Protein AF-0000000065939111 (afdb_homodimer)

Structure (mmCIF, N/CA/C/O backbone):
data_AF-0000000065939111-model_v1
#
loop_
_entity.id
_entity.type
_entity.pdbx_description
1 polymer 'Phosphoribosyl-AMP cyclohydrolase'
#
loop_
_atom_site.group_PDB
_atom_site.id
_atom_site.type_symbol
_atom_site.label_atom_id
_atom_site.label_alt_id
_atom_site.label_comp_id
_atom_site.label_asym_id
_atom_site.label_entity_id
_atom_site.label_seq_id
_atom_site.pdbx_PDB_ins_code
_atom_site.Cartn_x
_atom_site.Cartn_y
_atom_site.Cartn_z
_atom_site.occupancy
_atom_site.B_iso_or_equiv
_atom_site.auth_seq_id
_atom_site.auth_comp_id
_atom_site.auth_asym_id
_atom_site.auth_atom_id
_atom_site.pdbx_PDB_model_num
ATOM 1 N N . MET A 1 1 ? -22.922 -5.941 -7.078 1 59.62 1 MET A N 1
ATOM 2 C CA . MET A 1 1 ? -22.703 -5.895 -5.637 1 59.62 1 MET A CA 1
ATOM 3 C C . MET A 1 1 ? -22.531 -4.453 -5.156 1 59.62 1 MET A C 1
ATOM 5 O O . MET A 1 1 ? -21.859 -3.65 -5.805 1 59.62 1 MET A O 1
ATOM 9 N N . SER A 1 2 ? -23.375 -3.996 -4.133 1 82.69 2 SER A N 1
ATOM 10 C CA . SER A 1 2 ? -23.5 -2.615 -3.674 1 82.69 2 SER A CA 1
ATOM 11 C C . SER A 1 2 ? -22.141 -2.037 -3.297 1 82.69 2 SER A C 1
ATOM 13 O O . SER A 1 2 ? -21.828 -0.892 -3.635 1 82.69 2 SER A O 1
ATOM 15 N N . ALA A 1 3 ? -21.281 -2.936 -2.877 1 91 3 ALA A N 1
ATOM 16 C CA . ALA A 1 3 ? -20 -2.416 -2.406 1 91 3 ALA A CA 1
ATOM 17 C C . ALA A 1 3 ? -19.109 -2.025 -3.578 1 91 3 ALA A C 1
ATOM 19 O O . ALA A 1 3 ? -18.438 -0.992 -3.537 1 91 3 ALA A O 1
ATOM 20 N N . LEU A 1 4 ? -19.109 -2.783 -4.633 1 94.81 4 LEU A N 1
ATOM 21 C CA . LEU A 1 4 ? -18.266 -2.553 -5.805 1 94.81 4 LEU A CA 1
ATOM 22 C C . LEU A 1 4 ? -18.641 -1.236 -6.484 1 94.81 4 LEU A C 1
ATOM 24 O O . LEU A 1 4 ? -17.781 -0.576 -7.066 1 94.81 4 LEU A O 1
ATOM 28 N N . LYS A 1 5 ? -19.891 -0.857 -6.359 1 95.12 5 LYS A N 1
ATOM 29 C CA . LYS A 1 5 ? -20.375 0.362 -7.004 1 95.12 5 LYS A CA 1
ATOM 30 C C . LYS A 1 5 ? -19.766 1.603 -6.355 1 95.12 5 LYS A C 1
ATOM 32 O O . LYS A 1 5 ? -19.719 2.668 -6.973 1 95.12 5 LYS A O 1
ATOM 37 N N . GLN A 1 6 ? -19.312 1.485 -5.137 1 97.19 6 GLN A N 1
ATOM 38 C CA . GLN A 1 6 ? -18.781 2.623 -4.398 1 97.19 6 GLN A CA 1
ATOM 39 C C . GLN A 1 6 ? -17.297 2.809 -4.668 1 97.19 6 GLN A C 1
ATOM 41 O O . GLN A 1 6 ? -16.719 3.836 -4.312 1 97.19 6 GLN A O 1
ATOM 46 N N . ILE A 1 7 ? -16.688 1.802 -5.305 1 98.5 7 ILE A N 1
ATOM 47 C CA . ILE A 1 7 ? -15.258 1.828 -5.547 1 98.5 7 ILE A CA 1
ATOM 48 C C . ILE A 1 7 ? -14.953 2.693 -6.77 1 98.5 7 ILE A C 1
ATOM 50 O O . ILE A 1 7 ? -15.648 2.613 -7.781 1 98.5 7 ILE A O 1
ATOM 54 N N . LYS A 1 8 ? -13.977 3.543 -6.609 1 98.25 8 LYS A N 1
ATOM 55 C CA . LYS A 1 8 ? -13.578 4.438 -7.691 1 98.25 8 LYS A CA 1
ATOM 56 C C . LYS A 1 8 ? -12.359 3.891 -8.43 1 98.25 8 LYS A C 1
ATOM 58 O O . LYS A 1 8 ? -11.258 3.857 -7.879 1 98.25 8 LYS A O 1
ATOM 63 N N . PHE A 1 9 ? -12.539 3.479 -9.648 1 98.31 9 PHE A N 1
ATOM 64 C CA . PHE A 1 9 ? -11.461 3.072 -10.539 1 98.31 9 PHE A CA 1
ATOM 65 C C . PHE A 1 9 ? -10.914 4.27 -11.312 1 98.31 9 PHE A C 1
ATOM 67 O O . PHE A 1 9 ? -11.633 5.246 -11.539 1 98.31 9 PHE A O 1
ATOM 74 N N . ASP A 1 10 ? -9.641 4.176 -11.656 1 97 10 ASP A N 1
ATOM 75 C CA . ASP A 1 10 ? -9.07 5.305 -12.383 1 97 10 ASP A CA 1
ATOM 76 C C . ASP A 1 10 ? -9.492 5.281 -13.852 1 97 10 ASP A C 1
ATOM 78 O O . ASP A 1 10 ? -10.375 4.512 -14.234 1 97 10 ASP A O 1
ATOM 82 N N . GLU A 1 11 ? -8.922 6.227 -14.664 1 95.44 11 GLU A N 1
ATOM 83 C CA . GLU A 1 11 ? -9.336 6.418 -16.047 1 95.44 11 GLU A CA 1
ATOM 84 C C . GLU A 1 11 ? -9.062 5.172 -16.891 1 95.44 11 GLU A C 1
ATOM 86 O O . GLU A 1 11 ? -9.641 5 -17.953 1 95.44 11 GLU A O 1
ATOM 91 N N . LYS A 1 12 ? -8.172 4.27 -16.406 1 96.38 12 LYS A N 1
ATOM 92 C CA . LYS A 1 12 ? -7.848 3.033 -17.109 1 96.38 12 LYS A CA 1
ATOM 93 C C . LYS A 1 12 ? -8.656 1.86 -16.562 1 96.38 12 LYS A C 1
ATOM 95 O O . LYS A 1 12 ? -8.422 0.709 -16.938 1 96.38 12 LYS A O 1
ATOM 100 N N . GLY A 1 13 ? -9.531 2.18 -15.586 1 97.94 13 GLY A N 1
ATOM 101 C CA . GLY A 1 13 ? -10.344 1.133 -14.977 1 97.94 13 GLY A CA 1
ATOM 102 C C . GLY A 1 13 ? -9.594 0.325 -13.938 1 97.94 13 GLY A C 1
ATOM 103 O O . GLY A 1 13 ? -9.914 -0.839 -13.695 1 97.94 13 GLY A O 1
ATOM 104 N N . LEU A 1 14 ? -8.594 0.931 -13.352 1 98.62 14 LEU A N 1
ATOM 105 C CA . LEU A 1 14 ? -7.738 0.196 -12.43 1 98.62 14 LEU A CA 1
ATOM 106 C C . LEU A 1 14 ? -7.801 0.803 -11.031 1 98.62 14 LEU A C 1
ATOM 108 O O . LEU A 1 14 ? -8.195 1.96 -10.867 1 98.62 14 LEU A O 1
ATOM 112 N N . ILE A 1 15 ? -7.465 0.037 -10.062 1 98.75 15 ILE A N 1
ATOM 113 C CA . ILE A 1 15 ? -7.379 0.463 -8.672 1 98.75 15 ILE A CA 1
ATOM 114 C C . ILE A 1 15 ? -6.176 -0.203 -8 1 98.75 15 ILE A C 1
ATOM 116 O O . ILE A 1 15 ? -5.91 -1.386 -8.227 1 98.75 15 ILE A O 1
ATOM 120 N N . PRO A 1 16 ? -5.367 0.565 -7.242 1 98.88 16 PRO A N 1
ATOM 121 C CA . PRO A 1 16 ? -4.289 -0.063 -6.477 1 98.88 16 PRO A CA 1
ATOM 122 C C . PRO A 1 16 ? -4.801 -1.035 -5.418 1 98.88 16 PRO A C 1
ATOM 124 O O . PRO A 1 16 ? -5.84 -0.788 -4.797 1 98.88 16 PRO A O 1
ATOM 127 N N . ALA A 1 17 ? -4.086 -2.076 -5.246 1 98.94 17 ALA A N 1
ATOM 128 C CA . ALA A 1 17 ? -4.359 -3.051 -4.195 1 98.94 17 ALA A CA 1
ATOM 129 C C . ALA A 1 17 ? -3.092 -3.373 -3.406 1 98.94 17 ALA A C 1
ATOM 131 O O . ALA A 1 17 ? -2.053 -3.689 -3.99 1 98.94 17 ALA A O 1
ATOM 132 N N . ILE A 1 18 ? -3.188 -3.217 -2.15 1 98.94 18 ILE A N 1
ATOM 133 C CA . ILE A 1 18 ? -2.119 -3.559 -1.22 1 98.94 18 ILE A CA 1
ATOM 134 C C . ILE A 1 18 ? -2.436 -4.887 -0.533 1 98.94 18 ILE A C 1
ATOM 136 O O . ILE A 1 18 ? -3.529 -5.066 0.005 1 98.94 18 ILE A O 1
ATOM 140 N N . SER A 1 19 ? -1.545 -5.805 -0.573 1 98.81 19 SER A N 1
ATOM 141 C CA . SER A 1 19 ? -1.704 -7.055 0.16 1 98.81 19 SER A CA 1
ATOM 142 C C . SER A 1 19 ? -0.805 -7.094 1.391 1 98.81 19 SER A C 1
ATOM 144 O O . SER A 1 19 ? 0.41 -6.914 1.285 1 98.81 19 SER A O 1
ATOM 146 N N . GLN A 1 20 ? -1.363 -7.363 2.461 1 98.94 20 GLN A N 1
ATOM 147 C CA . GLN A 1 20 ? -0.682 -7.391 3.75 1 98.94 20 GLN A CA 1
ATOM 148 C C . GLN A 1 20 ? -0.956 -8.695 4.488 1 98.94 20 GLN A C 1
ATOM 150 O O . GLN A 1 20 ? -2.088 -9.188 4.496 1 98.94 20 GLN A O 1
ATOM 155 N N . ASP A 1 21 ? 0.078 -9.242 5.086 1 98.81 21 ASP A N 1
ATOM 156 C CA . ASP A 1 21 ? -0.109 -10.438 5.906 1 98.81 21 ASP A CA 1
ATOM 157 C C . ASP A 1 21 ? -1.038 -10.148 7.086 1 98.81 21 ASP A C 1
ATOM 159 O O . ASP A 1 21 ? -0.812 -9.211 7.848 1 98.81 21 ASP A O 1
ATOM 163 N N . PHE A 1 22 ? -2.02 -11.008 7.281 1 98.44 22 PHE A N 1
ATOM 164 C CA . PHE A 1 22 ? -3.07 -10.711 8.25 1 98.44 22 PHE A CA 1
ATOM 165 C C . PHE A 1 22 ? -2.574 -10.938 9.672 1 98.44 22 PHE A C 1
ATOM 167 O O . PHE A 1 22 ? -3.133 -10.383 10.625 1 98.44 22 PHE A O 1
ATOM 174 N N . LYS A 1 23 ? -1.544 -11.68 9.844 1 97.75 23 LYS A N 1
ATOM 175 C CA . LYS A 1 23 ? -1.046 -11.992 11.18 1 97.75 23 LYS A CA 1
ATOM 176 C C . LYS A 1 23 ? 0.101 -11.062 11.57 1 97.75 23 LYS A C 1
ATOM 178 O O . LYS A 1 23 ? 0.094 -10.477 12.656 1 97.75 23 LYS A O 1
ATOM 183 N N . THR A 1 24 ? 1.078 -10.875 10.664 1 97.56 24 THR A N 1
ATOM 184 C CA . THR A 1 24 ? 2.318 -10.195 11.023 1 97.56 24 THR A CA 1
ATOM 185 C C . THR A 1 24 ? 2.229 -8.703 10.727 1 97.56 24 THR A C 1
ATOM 187 O O . THR A 1 24 ? 3.004 -7.91 11.258 1 97.56 24 THR A O 1
ATOM 190 N N . GLY A 1 25 ? 1.354 -8.305 9.766 1 98.44 25 GLY A N 1
ATOM 191 C CA . GLY A 1 25 ? 1.254 -6.918 9.352 1 98.44 25 GLY A CA 1
ATOM 192 C C . GLY A 1 25 ? 2.264 -6.543 8.281 1 98.44 25 GLY A C 1
ATOM 193 O O . GLY A 1 25 ? 2.344 -5.383 7.875 1 98.44 25 GLY A O 1
ATOM 194 N N . GLU A 1 26 ? 3.049 -7.48 7.844 1 98.44 26 GLU A N 1
ATOM 195 C CA . GLU A 1 26 ? 4.008 -7.203 6.781 1 98.44 26 GLU A CA 1
ATOM 196 C C . GLU A 1 26 ? 3.303 -6.938 5.453 1 98.44 26 GLU A C 1
ATOM 198 O O . GLU A 1 26 ? 2.361 -7.645 5.094 1 98.44 26 GLU A O 1
ATOM 203 N N . ILE A 1 27 ? 3.67 -5.871 4.75 1 98.88 27 ILE A N 1
ATOM 204 C CA . ILE A 1 27 ? 3.172 -5.645 3.398 1 98.88 27 ILE A CA 1
ATOM 205 C C . ILE A 1 27 ? 3.881 -6.582 2.422 1 98.88 27 ILE A C 1
ATOM 207 O O . ILE A 1 27 ? 5.113 -6.582 2.336 1 98.88 27 ILE A O 1
ATOM 211 N N . LEU A 1 28 ? 3.109 -7.312 1.674 1 98.75 28 LEU A N 1
ATOM 212 C CA . LEU A 1 28 ? 3.693 -8.375 0.856 1 98.75 28 LEU A CA 1
ATOM 213 C C . LEU A 1 28 ? 3.789 -7.941 -0.603 1 98.75 28 LEU A C 1
ATOM 215 O O . LEU A 1 28 ? 4.809 -8.18 -1.259 1 98.75 28 LEU A O 1
ATOM 219 N N . MET A 1 29 ? 2.674 -7.324 -1.132 1 98.44 29 MET A N 1
ATOM 220 C CA . MET A 1 29 ? 2.609 -7.004 -2.555 1 98.44 29 MET A CA 1
ATOM 221 C C . MET A 1 29 ? 1.815 -5.723 -2.791 1 98.44 29 MET A C 1
ATOM 223 O O . MET A 1 29 ? 1.007 -5.324 -1.951 1 98.44 29 MET A O 1
ATOM 227 N N . PHE A 1 30 ? 2.152 -5.098 -3.789 1 98.88 30 PHE A N 1
ATOM 228 C CA . PHE A 1 30 ? 1.336 -4.074 -4.434 1 98.88 30 PHE A CA 1
ATOM 229 C C . PHE A 1 30 ? 1.025 -4.457 -5.875 1 98.88 30 PHE A C 1
ATOM 231 O O . PHE A 1 30 ? 1.922 -4.848 -6.625 1 98.88 30 PHE A O 1
ATOM 238 N N . ALA A 1 31 ? -0.184 -4.41 -6.23 1 98.62 31 ALA A N 1
ATOM 239 C CA . ALA A 1 31 ? -0.609 -4.738 -7.586 1 98.62 31 ALA A CA 1
ATOM 240 C C . ALA A 1 31 ? -1.856 -3.951 -7.977 1 98.62 31 ALA A C 1
ATOM 242 O O . ALA A 1 31 ? -2.264 -3.029 -7.266 1 98.62 31 ALA A O 1
ATOM 243 N N . TRP A 1 32 ? -2.328 -4.223 -9.148 1 98.69 32 TRP A N 1
ATOM 244 C CA . TRP A 1 32 ? -3.508 -3.537 -9.664 1 98.69 32 TRP A CA 1
ATOM 245 C C . TRP A 1 32 ? -4.688 -4.496 -9.789 1 98.69 32 TRP A C 1
ATOM 247 O O . TRP A 1 32 ? -4.5 -5.695 -10.008 1 98.69 32 TRP A O 1
ATOM 257 N N . MET A 1 33 ? -5.801 -3.934 -9.617 1 98.81 33 MET A N 1
ATOM 258 C CA . MET A 1 33 ? -7.043 -4.652 -9.891 1 98.81 33 MET A CA 1
ATOM 259 C C . MET A 1 33 ? -7.941 -3.844 -10.82 1 98.81 33 MET A C 1
ATOM 261 O O . MET A 1 33 ? -7.832 -2.619 -10.891 1 98.81 33 MET A O 1
ATOM 265 N N . ASN A 1 34 ? -8.758 -4.523 -11.586 1 98.5 34 ASN A N 1
ATOM 266 C CA . ASN A 1 34 ? -9.922 -3.918 -12.219 1 98.5 34 ASN A CA 1
ATOM 267 C C . ASN A 1 34 ? -11.227 -4.41 -11.594 1 98.5 34 ASN A C 1
ATOM 269 O O . ASN A 1 34 ? -11.203 -5.152 -10.609 1 98.5 34 ASN A O 1
ATOM 273 N N . GLN A 1 35 ? -12.289 -3.914 -12.148 1 98.12 35 GLN A N 1
ATOM 274 C CA . GLN A 1 35 ? -13.57 -4.258 -11.547 1 98.12 35 GL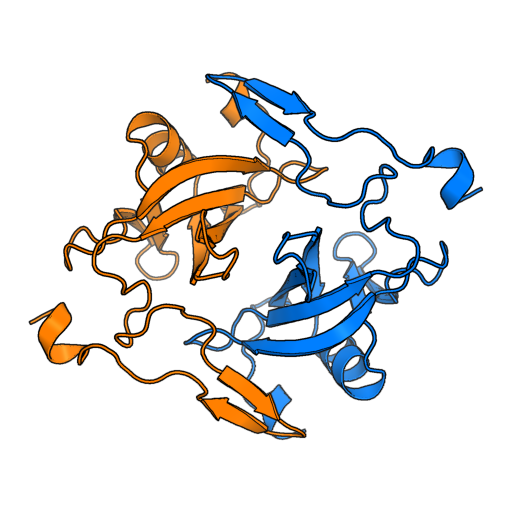N A CA 1
ATOM 275 C C . GLN A 1 35 ? -13.766 -5.773 -11.492 1 98.12 35 GLN A C 1
ATOM 277 O O . GLN A 1 35 ? -14.188 -6.312 -10.469 1 98.12 35 GLN A O 1
ATOM 282 N N . GLU A 1 36 ? -13.438 -6.434 -12.516 1 98.19 36 GLU A N 1
ATOM 283 C CA . GLU A 1 36 ? -13.625 -7.879 -12.594 1 98.19 36 GLU A CA 1
ATOM 284 C C . GLU A 1 36 ? -12.75 -8.609 -11.578 1 98.19 36 GLU A C 1
ATOM 286 O O . GLU A 1 36 ? -13.219 -9.508 -10.883 1 98.19 36 GLU A O 1
ATOM 291 N N . SER A 1 37 ? -11.453 -8.266 -11.539 1 98.75 37 SER A N 1
ATOM 292 C CA . SER A 1 37 ? -10.555 -8.953 -10.609 1 98.75 37 SER A CA 1
ATOM 293 C C . SER A 1 37 ? -10.961 -8.711 -9.164 1 98.75 37 SER A C 1
ATOM 295 O O . SER A 1 37 ? -10.844 -9.609 -8.32 1 98.75 37 SER A O 1
ATOM 297 N N . LEU A 1 38 ? -11.422 -7.52 -8.836 1 98.62 38 LEU A N 1
ATOM 298 C CA . LEU A 1 38 ? -11.906 -7.246 -7.484 1 98.62 38 LEU A CA 1
ATOM 299 C C . LEU A 1 38 ? -13.156 -8.062 -7.184 1 98.62 38 LEU A C 1
ATOM 301 O O . LEU A 1 38 ? -13.281 -8.648 -6.102 1 98.62 38 LEU A O 1
ATOM 305 N N . LYS A 1 39 ? -14.047 -8.086 -8.148 1 97.94 39 LYS A N 1
ATOM 306 C CA . LYS A 1 39 ? -15.25 -8.898 -8 1 97.94 39 LYS A CA 1
ATOM 307 C C . LYS A 1 39 ? -14.898 -10.359 -7.723 1 97.94 39 LYS A C 1
ATOM 309 O O . LYS A 1 39 ? -15.453 -10.977 -6.816 1 97.94 39 LYS A O 1
ATOM 314 N N . LEU A 1 40 ? -14.016 -10.891 -8.484 1 98.19 40 LEU A N 1
ATOM 315 C CA . LEU A 1 40 ? -13.586 -12.273 -8.32 1 98.19 40 LEU A CA 1
ATOM 316 C C . LEU A 1 40 ? -12.906 -12.484 -6.969 1 98.19 40 LEU A C 1
ATOM 318 O O . LEU A 1 40 ? -13.102 -13.523 -6.328 1 98.19 40 LEU A O 1
ATOM 322 N N . THR A 1 41 ? -12.047 -11.555 -6.543 1 98.56 41 THR A N 1
ATOM 323 C CA . THR A 1 41 ? -11.398 -11.625 -5.242 1 98.56 41 THR A CA 1
ATOM 324 C C . THR A 1 41 ? -12.43 -11.758 -4.125 1 98.56 41 THR A C 1
ATOM 326 O O . THR A 1 41 ? -12.281 -12.602 -3.236 1 98.56 41 THR A O 1
ATOM 329 N N . ILE A 1 42 ? -13.453 -10.914 -4.223 1 97.88 42 ILE A N 1
ATOM 330 C CA . ILE A 1 42 ? -14.5 -10.906 -3.203 1 97.88 42 ILE A CA 1
ATOM 331 C C . ILE A 1 42 ? -15.266 -12.227 -3.238 1 97.88 42 ILE A C 1
ATOM 333 O O . ILE A 1 42 ? -15.516 -12.828 -2.195 1 97.88 42 ILE A O 1
ATOM 337 N N . LYS A 1 43 ? -15.57 -12.688 -4.398 1 97.19 43 LYS A N 1
ATOM 338 C CA . LYS A 1 43 ? -16.391 -13.883 -4.57 1 97.19 43 LYS A CA 1
ATOM 339 C C . LYS A 1 43 ? -15.633 -15.141 -4.156 1 97.19 43 LYS A C 1
ATOM 341 O O . LYS A 1 43 ? -16.172 -16 -3.471 1 97.19 43 LYS A O 1
ATOM 346 N N . LYS A 1 44 ? -14.367 -15.242 -4.559 1 97.75 44 LYS A N 1
ATOM 347 C CA . LYS A 1 44 ? -13.609 -16.484 -4.395 1 97.75 44 LYS A CA 1
ATOM 348 C C . LYS A 1 44 ? -12.812 -16.469 -3.094 1 97.75 44 LYS A C 1
ATOM 350 O O . LYS A 1 44 ? -12.297 -17.5 -2.666 1 97.75 44 LYS A O 1
ATOM 355 N N . GLN A 1 45 ? -12.703 -15.297 -2.516 1 98.06 45 GLN A N 1
ATOM 356 C CA . GLN A 1 45 ? -11.914 -15.117 -1.299 1 98.06 45 GLN A CA 1
ATOM 357 C C . GLN A 1 45 ? -10.461 -15.523 -1.518 1 98.06 45 GLN A C 1
ATOM 359 O O . GLN A 1 45 ? -9.859 -16.172 -0.663 1 98.06 45 GLN A O 1
ATOM 364 N N . GLN A 1 46 ? -10.008 -15.219 -2.693 1 98.5 46 GLN A N 1
ATOM 365 C CA . GLN A 1 46 ? -8.633 -15.328 -3.154 1 98.5 46 GLN A CA 1
ATOM 366 C C . GLN A 1 46 ? -8.211 -14.094 -3.947 1 98.5 46 GLN A C 1
ATOM 368 O O . GLN A 1 46 ? -8.984 -13.57 -4.746 1 98.5 46 GLN A O 1
ATOM 373 N N . ALA A 1 47 ? -6.961 -13.766 -3.709 1 98.88 47 ALA A N 1
ATOM 374 C CA . ALA A 1 47 ? -6.531 -12.555 -4.395 1 98.88 47 ALA A CA 1
ATOM 375 C C . ALA A 1 47 ? -6.43 -12.773 -5.898 1 98.88 47 ALA A C 1
ATOM 377 O O . ALA A 1 47 ? -5.777 -13.719 -6.352 1 98.88 47 ALA A O 1
ATOM 378 N N . VAL A 1 48 ? -7.07 -11.984 -6.637 1 98.88 48 VAL A N 1
ATOM 379 C CA . VAL A 1 48 ? -7.035 -11.906 -8.094 1 98.88 48 VAL A CA 1
ATOM 380 C C . VAL A 1 48 ? -6.609 -10.508 -8.531 1 98.88 48 VAL A C 1
ATOM 382 O O . VAL A 1 48 ? -7.176 -9.516 -8.078 1 98.88 48 VAL A O 1
ATOM 385 N N . TYR A 1 49 ? -5.617 -10.422 -9.398 1 98.81 49 TYR A N 1
ATOM 386 C CA . TYR A 1 49 ? -5.078 -9.133 -9.797 1 98.81 49 TYR A CA 1
ATOM 387 C C . TYR A 1 49 ? -5.215 -8.93 -11.305 1 98.81 49 TYR A C 1
ATOM 389 O O . TYR A 1 49 ? -5.711 -9.812 -12.016 1 98.81 49 TYR A O 1
ATOM 397 N N . TYR A 1 50 ? -4.957 -7.715 -11.734 1 98.75 50 TYR A N 1
ATOM 398 C CA . TYR A 1 50 ? -4.891 -7.355 -13.148 1 98.75 50 TYR A CA 1
ATOM 399 C C . TYR A 1 50 ? -3.473 -6.953 -13.539 1 98.75 50 TYR A C 1
ATOM 401 O O . TYR A 1 50 ? -2.883 -6.059 -12.922 1 98.75 50 TYR A O 1
ATOM 409 N N . SER A 1 51 ? -2.941 -7.734 -14.43 1 97.06 51 SER A N 1
ATOM 410 C CA . SER A 1 51 ? -1.627 -7.391 -14.961 1 97.06 51 SER A CA 1
ATOM 411 C C . SER A 1 51 ? -1.734 -6.328 -16.047 1 97.06 51 SER A C 1
ATOM 413 O O . SER A 1 51 ? -2.314 -6.578 -17.109 1 97.06 51 SER A O 1
ATOM 415 N N . ARG A 1 52 ? -1.2 -5.27 -15.789 1 95.31 52 ARG A N 1
ATOM 416 C CA . ARG A 1 52 ? -1.245 -4.184 -16.766 1 95.31 52 ARG A CA 1
ATOM 417 C C . ARG A 1 52 ? -0.449 -4.543 -18.016 1 95.31 52 ARG A C 1
ATOM 419 O O . ARG A 1 52 ? -0.895 -4.289 -19.141 1 95.31 52 ARG A O 1
ATOM 426 N N . SER A 1 53 ? 0.767 -5.125 -17.844 1 92.94 53 SER A N 1
ATOM 427 C CA . SER A 1 53 ? 1.627 -5.484 -18.969 1 92.94 53 SER A CA 1
ATOM 428 C C . SER A 1 53 ? 1 -6.59 -19.812 1 92.94 53 SER A C 1
ATOM 430 O O . SER A 1 53 ? 1.041 -6.531 -21.047 1 92.94 53 SER A O 1
ATOM 432 N N . ARG A 1 54 ? 0.374 -7.555 -19.141 1 94.94 54 ARG A N 1
ATOM 433 C CA . ARG A 1 54 ? -0.214 -8.695 -19.844 1 94.94 54 ARG A CA 1
ATOM 434 C C . ARG A 1 54 ? -1.668 -8.414 -20.219 1 94.94 54 ARG A C 1
ATOM 436 O O . ARG A 1 54 ? -2.27 -9.156 -20.984 1 94.94 54 ARG A O 1
ATOM 443 N N . GLN A 1 55 ? -2.193 -7.367 -19.625 1 96.19 55 GLN A N 1
ATOM 444 C CA . GLN A 1 55 ? -3.566 -6.941 -19.875 1 96.19 55 GLN A CA 1
ATOM 445 C C . GLN A 1 55 ? -4.547 -8.086 -19.641 1 96.19 55 GLN A C 1
A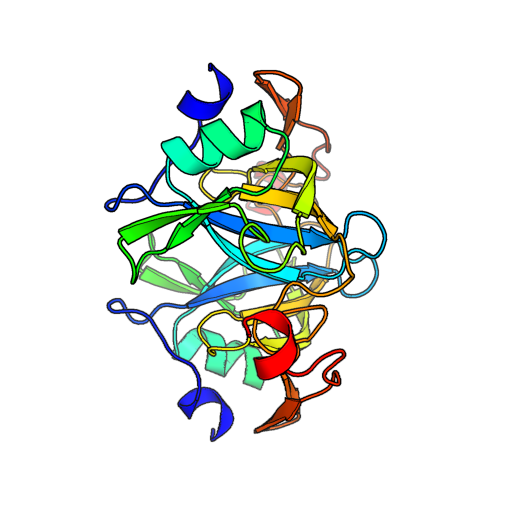TOM 447 O O . GLN A 1 55 ? -5.379 -8.391 -20.5 1 96.19 55 GLN A O 1
ATOM 452 N N . LYS A 1 56 ? -4.383 -8.711 -18.531 1 97.81 56 LYS A N 1
ATOM 453 C CA . LYS A 1 56 ? -5.289 -9.797 -18.172 1 97.81 56 LYS A CA 1
ATOM 454 C C . LYS A 1 56 ? -5.379 -9.961 -16.656 1 97.81 56 LYS A C 1
ATOM 456 O O . LYS A 1 56 ? -4.477 -9.531 -15.922 1 97.81 56 LYS A O 1
ATOM 461 N N . ILE A 1 57 ? -6.457 -10.617 -16.266 1 97.75 57 ILE A N 1
ATOM 462 C CA . ILE A 1 57 ? -6.656 -10.992 -14.859 1 97.75 57 ILE A CA 1
ATOM 463 C C . ILE A 1 57 ? -5.809 -12.219 -14.531 1 97.75 57 ILE A C 1
ATOM 465 O O . ILE A 1 57 ? -5.625 -13.102 -15.375 1 97.75 57 ILE A O 1
ATOM 469 N N . TRP A 1 58 ? -5.336 -12.281 -13.367 1 96.62 58 TRP A N 1
ATOM 470 C CA . TRP A 1 58 ? -4.586 -13.461 -12.938 1 96.62 58 TRP A CA 1
ATOM 471 C C . TRP A 1 58 ? -4.84 -13.766 -11.469 1 96.62 58 TRP A C 1
ATOM 473 O O . TRP A 1 58 ? -4.945 -12.844 -10.648 1 96.62 58 TRP A O 1
ATOM 483 N N . PHE A 1 59 ? -5.043 -15.016 -11.203 1 96.94 59 PHE A N 1
ATOM 484 C CA . PHE A 1 59 ? -5.156 -15.508 -9.828 1 96.94 59 PHE A CA 1
ATOM 485 C C . PHE A 1 59 ? -3.779 -15.641 -9.188 1 96.94 59 PHE A C 1
ATOM 487 O O . PHE A 1 59 ? -2.947 -16.422 -9.648 1 96.94 59 PHE A O 1
ATOM 494 N N . LYS A 1 60 ? -3.541 -14.852 -8.117 1 97.12 60 LYS A N 1
ATOM 495 C CA . LYS A 1 60 ? -2.244 -14.969 -7.457 1 97.12 60 LYS A CA 1
ATOM 496 C C . LYS A 1 60 ? -1.984 -16.406 -7 1 97.12 60 LYS A C 1
ATOM 498 O O . LYS A 1 60 ? -2.791 -16.984 -6.27 1 97.12 60 LYS A O 1
ATOM 503 N N . GLY A 1 61 ? -0.828 -16.922 -7.426 1 95.31 61 GLY A N 1
ATOM 504 C CA . GLY A 1 61 ? -0.423 -18.25 -7.016 1 95.31 61 GLY A CA 1
ATOM 505 C C . GLY A 1 61 ? -0.987 -19.344 -7.898 1 95.31 61 GLY A C 1
ATOM 506 O O . GLY A 1 61 ? -0.78 -20.531 -7.637 1 95.31 61 GLY A O 1
ATOM 507 N N . GLU A 1 62 ? -1.711 -19 -9 1 93 62 GLU A N 1
ATOM 508 C CA . GLU A 1 62 ? -2.316 -20.016 -9.859 1 93 62 GLU A CA 1
ATOM 509 C C . GLU A 1 62 ? -1.254 -20.922 -10.477 1 93 62 GLU A C 1
ATOM 511 O O . GLU A 1 62 ? -1.482 -22.125 -10.664 1 93 62 GLU A O 1
ATOM 516 N N . GLU A 1 63 ? -0.134 -20.375 -10.805 1 89.19 63 GLU A N 1
ATOM 517 C CA . GLU A 1 63 ? 0.95 -21.156 -11.406 1 89.19 63 GLU A CA 1
ATOM 518 C C . GLU A 1 63 ? 1.864 -21.75 -10.336 1 89.19 63 GLU A C 1
ATOM 520 O O . GLU A 1 63 ? 2.281 -22.891 -10.438 1 89.19 63 GLU A O 1
ATOM 525 N N . SER A 1 64 ? 2.123 -21.094 -9.312 1 91.19 64 SER A N 1
ATOM 526 C CA . SER A 1 64 ? 3.135 -21.453 -8.328 1 91.19 64 SER A CA 1
ATOM 527 C C . SER A 1 64 ? 2.52 -22.203 -7.152 1 91.19 64 SER A C 1
ATOM 529 O O . SER A 1 64 ? 3.234 -22.828 -6.367 1 91.19 64 SER A O 1
ATOM 531 N N . GLY A 1 65 ? 1.155 -22.094 -6.996 1 94.25 65 GLY A N 1
ATOM 532 C CA . GLY A 1 65 ? 0.514 -22.625 -5.809 1 94.25 65 GLY A CA 1
ATOM 533 C C . GLY A 1 65 ? 0.588 -21.703 -4.613 1 94.25 65 GLY A C 1
ATOM 534 O O . GLY A 1 65 ? 0.013 -21.984 -3.562 1 94.25 65 GLY A O 1
ATOM 535 N N . HIS A 1 66 ? 1.32 -20.594 -4.699 1 96.44 66 HIS A N 1
ATOM 536 C CA . HIS A 1 66 ? 1.445 -19.625 -3.615 1 96.44 66 HIS A CA 1
ATOM 537 C C . HIS A 1 66 ? 0.24 -18.688 -3.566 1 96.44 66 HIS A C 1
ATOM 539 O O . HIS A 1 66 ? 0.378 -17.484 -3.756 1 96.44 66 HIS A O 1
ATOM 545 N N . ILE A 1 67 ? -0.851 -19.203 -3.182 1 98 67 ILE A N 1
ATOM 546 C CA . ILE A 1 67 ? -2.148 -18.531 -3.207 1 98 67 ILE A CA 1
ATOM 547 C C . ILE A 1 67 ? -2.254 -17.562 -2.033 1 98 67 ILE A C 1
ATOM 549 O O . ILE A 1 67 ? -1.647 -17.781 -0.981 1 98 67 ILE A O 1
ATOM 553 N N . GLN A 1 68 ? -2.998 -16.5 -2.254 1 98.75 68 GLN A N 1
ATOM 554 C CA . GLN A 1 68 ? -3.33 -15.555 -1.189 1 98.75 68 GLN A CA 1
ATOM 555 C C . GLN A 1 68 ? -4.801 -15.656 -0.802 1 98.75 68 GLN A C 1
ATOM 557 O O . GLN A 1 68 ? -5.68 -15.227 -1.553 1 98.75 68 GLN A O 1
ATOM 562 N N . HIS A 1 69 ? -5.059 -16.172 0.352 1 98.81 69 HIS A N 1
ATOM 563 C CA . HIS A 1 69 ? -6.422 -16.266 0.858 1 98.81 69 HIS A CA 1
ATOM 564 C C . HIS A 1 69 ? -6.84 -14.984 1.568 1 98.81 69 HIS A C 1
ATOM 566 O O . HIS A 1 69 ? -6.105 -14.477 2.416 1 98.81 69 HIS A O 1
ATOM 572 N N . ILE A 1 70 ? -8.031 -14.578 1.273 1 98.81 70 ILE A N 1
ATOM 573 C CA . ILE A 1 70 ? -8.508 -13.32 1.842 1 98.81 70 ILE A CA 1
ATOM 574 C C . ILE A 1 70 ? -9.016 -13.562 3.264 1 98.81 70 ILE A C 1
ATOM 576 O O . ILE A 1 70 ? -9.734 -14.531 3.52 1 98.81 70 ILE A O 1
ATOM 580 N N . LYS A 1 71 ? -8.578 -12.695 4.133 1 98.81 71 LYS A N 1
ATOM 581 C CA . LYS A 1 71 ? -9.109 -12.688 5.492 1 98.81 71 LYS A CA 1
ATOM 582 C C . LYS A 1 71 ? -10 -11.469 5.73 1 98.81 71 LYS A C 1
ATOM 584 O O . LYS A 1 71 ? -11.047 -11.57 6.363 1 98.81 71 LYS A O 1
ATOM 589 N N . GLU A 1 72 ? -9.578 -10.32 5.223 1 98.81 72 GLU A N 1
ATOM 590 C CA . GLU A 1 72 ? -10.312 -9.062 5.316 1 98.81 72 GLU A CA 1
ATOM 591 C C . GLU A 1 72 ? -10.047 -8.18 4.102 1 98.81 72 GLU A C 1
ATOM 593 O O . GLU A 1 72 ? -8.984 -8.266 3.482 1 98.81 72 GLU A O 1
ATOM 598 N N . ILE A 1 73 ? -10.984 -7.344 3.75 1 98.81 73 ILE A N 1
ATOM 599 C CA . ILE A 1 73 ? -10.852 -6.371 2.67 1 98.81 73 ILE A CA 1
ATOM 600 C C . ILE A 1 73 ? -11.25 -4.984 3.174 1 98.81 73 ILE A C 1
ATOM 602 O O . ILE A 1 73 ? -12.273 -4.832 3.846 1 98.81 73 ILE A O 1
ATOM 606 N N . PHE A 1 74 ? -10.445 -3.971 2.885 1 98.88 74 PHE A N 1
ATOM 607 C CA . PHE A 1 74 ? -10.719 -2.582 3.234 1 98.88 74 PHE A CA 1
ATOM 608 C C . PHE A 1 74 ? -10.602 -1.683 2.01 1 98.88 74 PHE A C 1
ATOM 610 O O . PHE A 1 74 ? -9.961 -2.049 1.022 1 98.88 74 PHE A O 1
ATOM 617 N N . THR A 1 75 ? -11.219 -0.568 2.064 1 98.75 75 THR A N 1
ATOM 618 C CA . THR A 1 75 ? -10.945 0.537 1.151 1 98.75 75 THR A CA 1
ATOM 619 C C . THR A 1 75 ? -10.648 1.817 1.924 1 98.75 75 THR A C 1
ATOM 621 O O . THR A 1 75 ? -10.938 1.911 3.119 1 98.75 75 THR A O 1
ATOM 624 N N . ASP A 1 76 ? -10 2.748 1.265 1 98.56 76 ASP A N 1
ATOM 625 C CA . ASP A 1 76 ? -9.578 3.951 1.973 1 98.56 76 ASP A CA 1
ATOM 626 C C . ASP A 1 76 ? -10.672 5.008 1.976 1 98.56 76 ASP A C 1
ATOM 628 O O . ASP A 1 76 ? -11.805 4.738 1.565 1 98.56 76 ASP A O 1
ATOM 632 N N . CYS A 1 77 ? -10.406 6.164 2.527 1 97.88 77 CYS A N 1
ATOM 633 C CA . CYS A 1 77 ? -11.383 7.195 2.854 1 97.88 77 CYS A CA 1
ATOM 634 C C . CYS A 1 77 ? -12.078 7.711 1.595 1 97.88 77 CYS A C 1
ATOM 636 O O . CYS A 1 77 ? -13.203 8.195 1.655 1 97.88 77 CYS A O 1
ATOM 638 N N . ASP A 1 78 ? -11.461 7.625 0.437 1 96.94 78 ASP A N 1
ATOM 639 C CA . ASP A 1 78 ? -12.117 8.086 -0.781 1 96.94 78 ASP A CA 1
ATOM 640 C C . ASP A 1 78 ? -12.367 6.934 -1.747 1 96.94 78 ASP A C 1
ATOM 642 O O . ASP A 1 78 ? -12.664 7.152 -2.922 1 96.94 78 ASP A O 1
ATOM 646 N N . ASN A 1 79 ? -12.172 5.711 -1.414 1 98.25 79 ASN A N 1
ATOM 647 C CA . ASN A 1 79 ? -12.586 4.48 -2.074 1 98.25 79 ASN A CA 1
ATOM 648 C C . ASN A 1 79 ? -11.812 4.246 -3.369 1 98.25 79 ASN A C 1
ATOM 650 O O . ASN A 1 79 ? -12.367 3.738 -4.344 1 98.25 79 ASN A O 1
ATOM 654 N N . ASP A 1 80 ? -10.547 4.594 -3.395 1 98.62 80 ASP A N 1
ATOM 655 C CA . ASP A 1 80 ? -9.812 4.387 -4.637 1 98.62 80 ASP A CA 1
ATOM 656 C C . ASP A 1 80 ? -8.57 3.535 -4.402 1 98.62 80 ASP A C 1
ATOM 658 O O . ASP A 1 80 ? -7.672 3.486 -5.25 1 98.62 80 ASP A O 1
ATOM 662 N N . VAL A 1 81 ? -8.484 2.883 -3.262 1 98.88 81 VAL A N 1
ATOM 663 C CA . VAL A 1 81 ? -7.43 1.924 -2.945 1 98.88 81 VAL A CA 1
ATOM 664 C C . VAL A 1 81 ? -8.016 0.752 -2.16 1 98.88 81 VAL A C 1
ATOM 666 O O . VAL A 1 81 ? -8.859 0.945 -1.279 1 98.88 81 VAL A O 1
ATOM 669 N N . ILE A 1 82 ? -7.562 -0.438 -2.475 1 98.94 82 ILE A N 1
ATOM 670 C CA . ILE A 1 82 ? -8.008 -1.646 -1.787 1 98.94 82 ILE A CA 1
ATOM 671 C C . ILE A 1 82 ? -6.879 -2.186 -0.911 1 98.94 82 ILE A C 1
ATOM 673 O O . ILE A 1 82 ? -5.723 -2.221 -1.331 1 98.94 82 ILE A O 1
ATOM 677 N N . LEU A 1 83 ? -7.18 -2.488 0.276 1 98.94 83 LEU A N 1
ATOM 678 C CA . LEU A 1 83 ? -6.285 -3.217 1.172 1 98.94 83 LEU A CA 1
ATOM 679 C C . LEU A 1 83 ? -6.809 -4.625 1.429 1 98.94 83 LEU A C 1
ATOM 681 O O . LEU A 1 83 ? -7.941 -4.801 1.886 1 98.94 83 LEU A O 1
ATOM 685 N N . LEU A 1 84 ? -6.023 -5.59 1.075 1 98.94 84 LEU A N 1
ATOM 686 C CA . LEU A 1 84 ? -6.32 -6.996 1.323 1 98.94 84 LEU A CA 1
ATOM 687 C C . LEU A 1 84 ? -5.477 -7.535 2.477 1 98.94 84 LEU A C 1
ATOM 689 O O . LEU A 1 84 ? -4.25 -7.562 2.391 1 98.94 84 LEU A O 1
ATOM 693 N N . LYS A 1 85 ? -6.117 -7.875 3.568 1 98.94 85 LYS A N 1
ATOM 694 C CA . LYS A 1 85 ? -5.453 -8.734 4.547 1 98.94 85 LYS A CA 1
ATOM 695 C C . LYS A 1 85 ? -5.516 -10.195 4.125 1 98.94 85 LYS A C 1
ATOM 697 O O . LYS A 1 85 ? -6.602 -10.742 3.906 1 98.94 85 LYS A O 1
ATOM 702 N N . ILE A 1 86 ? -4.312 -10.812 4.062 1 98.88 86 ILE A N 1
ATOM 703 C CA . ILE A 1 86 ? -4.332 -12.125 3.422 1 98.88 86 ILE A CA 1
ATOM 704 C C . ILE A 1 86 ? -3.514 -13.117 4.246 1 98.88 86 ILE A C 1
ATOM 706 O O . ILE A 1 86 ? -2.695 -12.711 5.078 1 98.88 86 ILE A O 1
ATOM 710 N N . GLU A 1 87 ? -3.832 -14.383 4.062 1 98.75 87 GLU A N 1
ATOM 711 C CA . GLU A 1 87 ? -2.969 -15.508 4.406 1 98.75 87 GLU A CA 1
ATOM 712 C C . GLU A 1 87 ? -2.205 -16.016 3.186 1 98.75 87 GLU A C 1
ATOM 714 O O . GLU A 1 87 ? -2.807 -16.5 2.23 1 98.75 87 GLU A O 1
ATOM 719 N N . GLN A 1 88 ? -0.91 -15.844 3.236 1 98.56 88 GLN A N 1
ATOM 720 C CA . GLN A 1 88 ? -0.059 -16.297 2.141 1 98.56 88 GLN A CA 1
ATOM 721 C C . GLN A 1 88 ? 0.244 -17.797 2.262 1 98.56 88 GLN A C 1
ATOM 723 O O . GLN A 1 88 ? 0.927 -18.219 3.195 1 98.56 88 GLN A O 1
ATOM 728 N N . ILE A 1 89 ? -0.186 -18.531 1.298 1 97.69 89 ILE A N 1
ATOM 729 C CA . ILE A 1 89 ? 0.106 -19.953 1.278 1 97.69 89 ILE A CA 1
ATOM 730 C C . ILE A 1 89 ? 1.495 -20.188 0.688 1 97.69 89 ILE A C 1
ATOM 732 O O . ILE A 1 89 ? 1.862 -19.578 -0.315 1 97.69 89 ILE A O 1
ATOM 736 N N . GLY A 1 90 ? 2.217 -21.031 1.3 1 94.69 90 GLY A N 1
ATOM 737 C CA . GLY A 1 90 ? 3.533 -21.406 0.807 1 94.69 90 GLY A CA 1
ATOM 738 C C . GLY A 1 90 ? 4.617 -20.422 1.199 1 94.69 90 GLY A C 1
ATOM 739 O O . GLY A 1 90 ? 5.805 -20.672 0.993 1 94.69 90 GLY A O 1
ATOM 740 N N . GLY A 1 91 ? 4.277 -19.188 1.656 1 94.81 91 GLY A N 1
ATOM 741 C CA . GLY A 1 91 ? 5.223 -18.25 2.26 1 94.81 91 GLY A CA 1
ATOM 742 C C . GLY A 1 91 ? 5.934 -17.375 1.244 1 94.81 91 GLY A C 1
ATOM 743 O O . GLY A 1 91 ? 6.848 -16.641 1.594 1 94.81 91 GLY A O 1
ATOM 744 N N . ILE A 1 92 ? 5.641 -17.516 -0.019 1 97 92 ILE A N 1
ATOM 745 C CA . ILE A 1 92 ? 6.27 -16.75 -1.082 1 97 92 ILE A CA 1
ATOM 746 C C . ILE A 1 92 ? 5.211 -15.938 -1.83 1 97 92 ILE A C 1
ATOM 748 O O . ILE A 1 92 ? 4.238 -16.5 -2.34 1 97 92 ILE A O 1
ATOM 752 N N . SER A 1 93 ? 5.359 -14.641 -1.817 1 97.56 93 SER A N 1
ATOM 753 C CA . SER A 1 93 ? 4.461 -13.789 -2.588 1 97.56 93 SER A CA 1
ATOM 754 C C . SER A 1 93 ? 5.172 -13.188 -3.797 1 97.56 93 SER A C 1
ATOM 756 O O . SER A 1 93 ? 4.551 -12.953 -4.836 1 97.56 93 SER A O 1
ATOM 758 N N . CYS A 1 94 ? 6.426 -13.031 -3.688 1 97.69 94 CYS A N 1
ATOM 759 C CA . CYS A 1 94 ? 7.188 -12.352 -4.73 1 97.69 94 CYS A CA 1
ATOM 760 C C . CYS A 1 94 ? 7.738 -13.352 -5.738 1 97.69 94 CYS A C 1
ATOM 762 O O . CYS A 1 94 ? 8.227 -14.422 -5.359 1 97.69 94 CYS A O 1
ATOM 764 N N . HIS A 1 95 ? 7.793 -12.938 -6.922 1 94.81 95 HIS A N 1
ATOM 765 C CA . HIS A 1 95 ? 8.289 -13.797 -7.988 1 94.81 95 HIS A CA 1
ATOM 766 C C . HIS A 1 95 ? 9.781 -14.07 -7.824 1 94.81 95 HIS A C 1
ATOM 768 O O . HIS A 1 95 ? 10.312 -15 -8.438 1 94.81 95 HIS A O 1
ATOM 774 N N . THR A 1 96 ? 10.422 -13.281 -7.023 1 96.12 96 THR A N 1
ATOM 775 C CA . THR A 1 96 ? 11.859 -13.453 -6.816 1 96.12 96 THR A CA 1
ATOM 776 C C . THR A 1 96 ? 12.125 -14.562 -5.801 1 96.12 96 THR A C 1
ATOM 778 O O . THR A 1 96 ? 13.273 -14.797 -5.418 1 96.12 96 THR A O 1
ATOM 781 N N . GLY A 1 97 ? 11.07 -15.125 -5.301 1 96.75 97 GLY A N 1
ATOM 782 C CA . GLY A 1 97 ? 11.219 -16.219 -4.352 1 96.75 97 GLY A CA 1
ATOM 783 C C . GLY A 1 97 ? 11.273 -15.75 -2.91 1 96.75 97 GLY A C 1
ATOM 784 O O . GLY A 1 97 ? 11.781 -16.453 -2.041 1 96.75 97 GLY A O 1
ATOM 785 N N . ARG A 1 98 ? 10.844 -14.625 -2.648 1 97.5 98 ARG A N 1
ATOM 786 C CA . ARG A 1 98 ? 10.867 -14.031 -1.316 1 97.5 98 ARG A CA 1
ATOM 787 C C . ARG A 1 98 ? 9.461 -13.883 -0.755 1 97.5 98 ARG A C 1
ATOM 789 O O . ARG A 1 98 ? 8.477 -13.945 -1.5 1 97.5 98 ARG A O 1
ATOM 796 N N . ILE A 1 99 ? 9.383 -13.734 0.52 1 97 99 ILE A N 1
ATOM 797 C CA . ILE A 1 99 ? 8.094 -13.586 1.191 1 97 99 ILE A CA 1
ATOM 798 C C . ILE A 1 99 ? 7.406 -12.312 0.715 1 97 99 ILE A C 1
ATOM 800 O O . ILE A 1 99 ? 6.199 -12.305 0.458 1 97 99 ILE A O 1
ATOM 804 N N . SER A 1 100 ? 8.086 -11.234 0.557 1 98.56 100 SER A N 1
ATOM 805 C CA . SER A 1 100 ? 7.539 -9.922 0.241 1 98.56 100 SER A CA 1
ATOM 806 C C . SER A 1 100 ? 8.273 -9.289 -0.938 1 98.56 100 SER A C 1
ATOM 808 O O . SER A 1 100 ? 9.484 -9.469 -1.094 1 98.56 100 SER A O 1
ATOM 810 N N . CYS A 1 101 ? 7.539 -8.531 -1.739 1 98.62 101 CYS A N 1
ATOM 811 C CA . CYS A 1 101 ? 8.148 -7.754 -2.812 1 98.62 101 CYS A CA 1
ATOM 812 C C . CYS A 1 101 ? 8.992 -6.617 -2.248 1 98.62 101 CYS A C 1
ATOM 814 O O . CYS A 1 101 ? 9.805 -6.023 -2.965 1 98.62 101 CYS A O 1
ATOM 816 N N . PHE A 1 102 ? 8.797 -6.246 -1.022 1 98.75 102 PHE A N 1
ATOM 817 C CA . PHE A 1 102 ? 9.461 -5.105 -0.408 1 98.75 102 PHE A CA 1
ATOM 818 C C . PHE A 1 102 ? 10.695 -5.551 0.365 1 98.75 102 PHE A C 1
ATOM 820 O O . PHE A 1 102 ? 10.805 -5.305 1.568 1 98.75 102 PHE A O 1
ATOM 827 N N . PHE A 1 103 ? 11.641 -6.07 -0.398 1 98.56 103 PHE A N 1
ATOM 828 C CA . PHE A 1 103 ? 12.82 -6.648 0.225 1 98.56 103 PHE A CA 1
ATOM 829 C C . PHE A 1 103 ? 14.016 -5.707 0.089 1 98.56 103 PHE A C 1
ATOM 831 O O . PHE A 1 103 ? 15.117 -6.023 0.545 1 98.56 103 PHE A O 1
ATOM 838 N N . GLN A 1 104 ? 13.812 -4.52 -0.566 1 98.31 104 GLN A N 1
ATOM 839 C CA . GLN A 1 104 ? 14.859 -3.518 -0.72 1 98.31 104 GLN A CA 1
ATOM 840 C C . GLN A 1 104 ? 14.648 -2.35 0.237 1 98.31 104 GLN A C 1
ATOM 842 O O . GLN A 1 104 ? 13.672 -1.609 0.117 1 98.31 104 GLN A O 1
ATOM 847 N N . GLN A 1 105 ? 15.586 -2.166 1.119 1 98.62 105 GLN A N 1
ATOM 848 C CA . GLN A 1 105 ? 15.523 -1.08 2.092 1 98.62 105 GLN A CA 1
ATOM 849 C C . GLN A 1 105 ? 16.547 0.003 1.774 1 98.62 105 GLN A C 1
ATOM 851 O O . GLN A 1 105 ? 17.688 -0.301 1.402 1 98.62 105 GLN A O 1
ATOM 856 N N . LEU A 1 106 ? 16.125 1.242 1.899 1 98.56 106 LEU A N 1
ATOM 857 C CA . LEU A 1 106 ? 17.047 2.342 1.665 1 98.56 106 LEU A CA 1
ATOM 858 C C . LEU A 1 106 ? 18.031 2.475 2.818 1 98.56 106 LEU A C 1
ATOM 860 O O . LEU A 1 106 ? 17.625 2.623 3.975 1 98.56 106 LEU A O 1
ATOM 864 N N . ASP A 1 107 ? 19.203 2.35 2.572 1 96.5 107 ASP A N 1
ATOM 865 C CA . ASP A 1 107 ? 20.312 2.598 3.486 1 96.5 107 ASP A CA 1
ATOM 866 C C . ASP A 1 107 ? 21.219 3.721 2.973 1 96.5 107 ASP A C 1
ATOM 868 O O . ASP A 1 107 ? 22.047 3.502 2.098 1 96.5 107 ASP A O 1
ATOM 872 N N . LYS A 1 108 ? 21.078 4.875 3.527 1 90.62 108 LYS A N 1
ATOM 873 C CA . LYS A 1 108 ? 21.766 6.078 3.066 1 90.62 108 LYS A CA 1
ATOM 874 C C . LYS A 1 108 ? 21.406 6.395 1.615 1 90.62 108 LYS A C 1
ATOM 876 O O . LYS A 1 108 ? 20.281 6.801 1.321 1 90.62 108 LYS A O 1
ATOM 881 N N . LYS A 1 109 ? 22.203 6.055 0.785 1 90.94 109 LYS A N 1
ATOM 882 C CA . LYS A 1 109 ? 21.938 6.473 -0.59 1 90.94 109 LYS A CA 1
ATOM 883 C C . LYS A 1 109 ? 21.766 5.266 -1.508 1 90.94 109 LYS A C 1
ATOM 885 O O . LYS A 1 109 ? 21.703 5.41 -2.73 1 90.94 109 LYS A O 1
ATOM 890 N N . ASN A 1 110 ? 21.609 4.062 -0.843 1 95.62 110 ASN A N 1
ATOM 891 C CA . ASN A 1 110 ? 21.531 2.846 -1.645 1 95.62 110 ASN A CA 1
ATOM 892 C C . ASN A 1 110 ? 20.406 1.938 -1.173 1 95.62 110 ASN A C 1
ATOM 894 O O . ASN A 1 110 ? 20.078 1.903 0.017 1 95.62 110 ASN A O 1
ATOM 898 N N . TRP A 1 111 ? 19.844 1.253 -2.197 1 97.38 111 TRP A N 1
ATOM 899 C CA . TRP A 1 111 ? 18.906 0.181 -1.854 1 97.38 111 TRP A CA 1
ATOM 900 C C . TRP A 1 111 ? 19.672 -1.096 -1.494 1 97.38 111 TRP A C 1
ATOM 902 O O . TRP A 1 111 ? 20.531 -1.547 -2.246 1 97.38 111 TRP A O 1
ATOM 912 N N . LYS A 1 112 ? 19.328 -1.663 -0.348 1 97.5 112 LYS A N 1
ATOM 913 C CA . LYS A 1 112 ? 19.953 -2.895 0.113 1 97.5 112 LYS A CA 1
ATOM 914 C C . LYS A 1 112 ? 18.938 -4.02 0.252 1 97.5 112 LYS A C 1
ATOM 916 O O . LYS A 1 112 ? 17.875 -3.826 0.84 1 97.5 112 LYS A O 1
ATOM 921 N N . ILE A 1 113 ? 19.234 -5.184 -0.286 1 97.31 113 ILE A N 1
ATOM 922 C CA . ILE A 1 113 ? 18.391 -6.367 -0.123 1 97.31 113 ILE A CA 1
ATOM 923 C C . ILE A 1 113 ? 18.469 -6.863 1.318 1 97.31 113 ILE A C 1
ATOM 925 O O . ILE A 1 113 ? 19.562 -7.133 1.827 1 97.31 113 ILE A O 1
ATOM 929 N N . ILE A 1 114 ? 17.328 -6.996 1.965 1 97.38 114 ILE A N 1
ATOM 930 C CA . ILE A 1 114 ? 17.359 -7.293 3.393 1 97.38 114 ILE A CA 1
ATOM 931 C C . ILE A 1 114 ? 16.703 -8.648 3.656 1 97.38 114 ILE A C 1
ATOM 933 O O . ILE A 1 114 ? 16.703 -9.125 4.793 1 97.38 114 ILE A O 1
ATOM 937 N N . THR A 1 115 ? 16.125 -9.203 2.697 1 95.88 115 THR A N 1
ATOM 938 C CA . THR A 1 115 ? 15.492 -10.508 2.842 1 95.88 115 THR A CA 1
ATOM 939 C C . THR A 1 115 ? 16.062 -11.5 1.834 1 95.88 115 THR A C 1
ATOM 941 O O . THR A 1 115 ? 16.281 -11.148 0.674 1 95.88 115 THR A O 1
ATOM 944 N N . ASN A 1 116 ? 16.25 -12.688 2.232 1 93.69 116 ASN A N 1
ATOM 945 C CA . ASN A 1 116 ? 16.812 -13.727 1.367 1 93.69 116 ASN A CA 1
ATOM 946 C C . ASN A 1 116 ? 15.711 -14.438 0.579 1 93.69 116 ASN A C 1
ATOM 948 O O . ASN A 1 116 ? 14.539 -14.398 0.964 1 93.69 116 ASN A O 1
ATOM 952 N N . MET A 1 117 ? 16.234 -15.008 -0.516 1 94.88 117 MET A N 1
ATOM 953 C CA . MET A 1 117 ? 15.344 -15.867 -1.294 1 94.88 117 MET A CA 1
ATOM 954 C C . MET A 1 117 ? 15.008 -17.141 -0.528 1 94.88 117 MET A C 1
ATOM 956 O O . MET A 1 117 ? 15.891 -17.766 0.058 1 94.88 117 MET A O 1
ATOM 960 N N . ILE A 1 118 ? 13.805 -17.422 -0.476 1 94.56 118 ILE A N 1
ATOM 961 C CA . ILE A 1 118 ? 13.367 -18.688 0.129 1 94.56 118 ILE A CA 1
ATOM 962 C C . ILE A 1 118 ? 13.508 -19.812 -0.88 1 94.56 118 ILE A C 1
ATOM 964 O O . ILE A 1 118 ? 13.93 -20.922 -0.527 1 94.56 118 ILE A O 1
ATOM 968 N N . LYS A 1 119 ? 13.125 -19.531 -2.105 1 93.7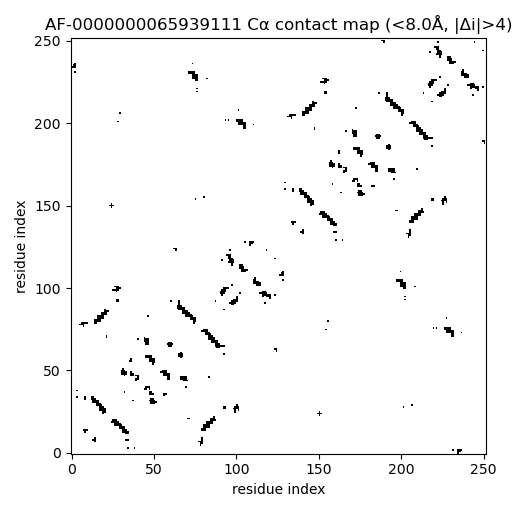5 119 LYS A N 1
ATOM 969 C CA . LYS A 1 119 ? 13.195 -20.469 -3.219 1 93.75 119 LYS A CA 1
ATOM 970 C C . LYS A 1 119 ? 13.648 -19.781 -4.5 1 93.75 119 LYS A C 1
ATOM 972 O O . LYS A 1 119 ? 13.234 -18.656 -4.777 1 93.75 119 LYS A O 1
ATOM 977 N N . ASN A 1 120 ? 14.375 -20.5 -5.246 1 93.94 120 ASN A N 1
ATOM 978 C CA . ASN A 1 120 ? 14.781 -19.984 -6.543 1 93.94 120 ASN A CA 1
ATOM 979 C C . ASN A 1 120 ? 13.602 -19.859 -7.5 1 93.94 120 ASN A C 1
ATOM 981 O O . ASN A 1 120 ? 12.828 -20.812 -7.656 1 93.94 120 ASN A O 1
ATOM 985 N N . PRO A 1 121 ? 13.602 -18.734 -8.117 1 90.56 121 PRO A N 1
ATOM 986 C CA . PRO A 1 121 ? 12.484 -18.547 -9.047 1 90.56 121 PRO A CA 1
ATOM 987 C C . PRO A 1 121 ? 12.406 -19.656 -10.102 1 90.56 121 PRO A C 1
ATOM 989 O O . PRO A 1 121 ? 11.305 -20.047 -10.508 1 90.56 121 PRO A O 1
ATOM 992 N N . ARG A 1 122 ? 13.484 -20.156 -10.562 1 89.5 122 ARG A N 1
ATOM 993 C CA . ARG A 1 122 ? 13.508 -21.219 -11.555 1 89.5 122 ARG A CA 1
ATOM 994 C C . ARG A 1 122 ? 12.797 -22.469 -11.039 1 89.5 122 ARG A C 1
ATOM 996 O O . ARG A 1 122 ? 12.211 -23.219 -11.812 1 89.5 122 ARG A O 1
ATOM 1003 N N . ASP A 1 123 ? 12.844 -22.594 -9.719 1 88.69 123 ASP A N 1
ATOM 1004 C CA . ASP A 1 123 ? 12.219 -23.766 -9.102 1 88.69 123 ASP A CA 1
ATOM 1005 C C . ASP A 1 123 ? 10.734 -23.516 -8.844 1 88.69 123 ASP A C 1
ATOM 1007 O O . ASP A 1 123 ? 9.984 -24.438 -8.555 1 88.69 123 ASP A O 1
ATOM 1011 N N . ILE A 1 124 ? 10.289 -22.312 -8.844 1 81.56 124 ILE A N 1
ATOM 1012 C CA . ILE A 1 124 ? 8.898 -21.938 -8.578 1 81.56 124 ILE A CA 1
ATOM 1013 C C . ILE A 1 124 ? 8.086 -22.031 -9.867 1 81.56 124 ILE A C 1
ATOM 1015 O O . ILE A 1 124 ? 6.965 -22.547 -9.867 1 81.56 124 ILE A O 1
ATOM 1019 N N . TYR A 1 125 ? 8.641 -21.578 -10.945 1 81.56 125 TYR A N 1
ATOM 1020 C CA . TYR A 1 125 ? 7.891 -21.469 -12.188 1 81.56 125 TYR A CA 1
ATOM 1021 C C . TYR A 1 125 ? 8.375 -22.5 -13.203 1 81.56 125 TYR A C 1
ATOM 1023 O O . TYR A 1 125 ? 7.746 -22.688 -14.25 1 81.56 125 TYR A O 1
ATOM 1031 N N . GLY A 1 126 ? 9.25 -23.469 -12.938 1 69.25 126 GLY A N 1
ATOM 1032 C CA . GLY A 1 126 ? 9.789 -24.531 -13.773 1 69.25 126 GLY A CA 1
ATOM 1033 C C . GLY A 1 126 ? 10.883 -24.062 -14.711 1 69.25 126 GLY A C 1
ATOM 1034 O O . GLY A 1 126 ? 11 -22.859 -14.977 1 69.25 126 GLY A O 1
ATOM 1035 N N . MET B 1 1 ? 21 11.641 -6.027 1 59.97 1 MET B N 1
ATOM 1036 C CA . MET B 1 1 ? 21.156 10.508 -5.113 1 59.97 1 MET B CA 1
ATOM 1037 C C . MET B 1 1 ? 20.953 9.188 -5.848 1 59.97 1 MET B C 1
ATOM 1039 O O . MET B 1 1 ? 20.047 9.055 -6.672 1 59.97 1 MET B O 1
ATOM 1043 N N . SER B 1 2 ? 21.969 8.211 -5.758 1 82.69 2 SER B N 1
ATOM 1044 C CA . SER B 1 2 ? 22.047 6.977 -6.527 1 82.69 2 SER B CA 1
ATOM 1045 C C . SER B 1 2 ? 20.781 6.145 -6.371 1 82.69 2 SER B C 1
ATOM 1047 O O . SER B 1 2 ? 20.266 5.598 -7.352 1 82.69 2 SER B O 1
ATOM 1049 N N . ALA B 1 3 ? 20.156 6.34 -5.227 1 91 3 ALA B N 1
ATOM 1050 C CA . ALA B 1 3 ? 19 5.488 -4.988 1 91 3 ALA B CA 1
ATOM 1051 C C . ALA B 1 3 ? 17.781 5.977 -5.785 1 91 3 ALA B C 1
ATOM 1053 O O . ALA B 1 3 ? 17.031 5.176 -6.344 1 91 3 ALA B O 1
ATOM 1054 N N . LEU B 1 4 ? 17.609 7.258 -5.895 1 94.75 4 LEU B N 1
ATOM 1055 C CA . LEU B 1 4 ? 16.469 7.859 -6.586 1 94.75 4 LEU B CA 1
ATOM 1056 C C . LEU B 1 4 ? 16.5 7.516 -8.07 1 94.75 4 LEU B C 1
ATOM 1058 O O . LEU B 1 4 ? 15.445 7.402 -8.703 1 94.75 4 LEU B O 1
ATOM 1062 N N . LYS B 1 5 ? 17.688 7.316 -8.594 1 95.19 5 LYS B N 1
ATOM 1063 C CA . LYS B 1 5 ? 17.844 7.023 -10.016 1 95.19 5 LYS B CA 1
ATOM 1064 C C . LYS B 1 5 ? 17.281 5.648 -10.367 1 95.19 5 LYS B C 1
ATOM 1066 O O . LYS B 1 5 ? 16.953 5.383 -11.523 1 95.19 5 LYS B O 1
ATOM 1071 N N . GLN B 1 6 ? 17.188 4.781 -9.391 1 97.19 6 GLN B N 1
ATOM 1072 C CA . GLN B 1 6 ? 16.734 3.414 -9.625 1 97.19 6 GLN B CA 1
ATOM 1073 C C . GLN B 1 6 ? 15.203 3.318 -9.547 1 97.19 6 GLN B C 1
ATOM 1075 O O . GLN B 1 6 ? 14.625 2.303 -9.93 1 97.19 6 GLN B O 1
ATOM 1080 N N . ILE B 1 7 ? 14.586 4.391 -9.055 1 98.5 7 ILE B N 1
ATOM 1081 C CA . ILE B 1 7 ? 13.141 4.387 -8.859 1 98.5 7 ILE B CA 1
ATOM 1082 C C . ILE B 1 7 ? 12.438 4.668 -10.188 1 98.5 7 ILE B C 1
ATOM 1084 O O . ILE B 1 7 ? 12.859 5.547 -10.945 1 98.5 7 ILE B O 1
ATOM 1088 N N . LYS B 1 8 ? 11.445 3.875 -10.453 1 98.25 8 LYS B N 1
ATOM 1089 C CA . LYS B 1 8 ? 10.672 4.023 -11.688 1 98.25 8 LYS B CA 1
ATOM 1090 C C . LYS B 1 8 ? 9.383 4.789 -11.438 1 98.25 8 LYS B C 1
ATOM 1092 O O . LYS B 1 8 ? 8.469 4.285 -10.781 1 98.25 8 LYS B O 1
ATOM 1097 N N . PHE B 1 9 ? 9.289 5.977 -11.953 1 98.31 9 PHE B N 1
ATOM 1098 C CA . PHE B 1 9 ? 8.07 6.777 -11.938 1 98.31 9 PHE B CA 1
ATOM 1099 C C . PHE B 1 9 ? 7.211 6.484 -13.164 1 98.31 9 PHE B C 1
ATOM 1101 O O . PHE B 1 9 ? 7.73 6.086 -14.211 1 98.31 9 PHE B O 1
ATOM 1108 N N . ASP B 1 10 ? 5.91 6.645 -12.984 1 97 10 ASP B N 1
ATOM 1109 C CA . ASP B 1 10 ? 5.047 6.363 -14.125 1 97 10 ASP B CA 1
ATOM 1110 C C . ASP B 1 10 ? 5.086 7.5 -15.141 1 97 10 ASP B C 1
ATOM 1112 O O . ASP B 1 10 ? 5.926 8.398 -15.039 1 97 10 ASP B O 1
ATOM 1116 N N . GLU B 1 11 ? 4.23 7.402 -16.203 1 95.44 11 GLU B N 1
ATOM 1117 C CA . GLU B 1 11 ? 4.254 8.336 -17.328 1 95.44 11 GLU B CA 1
ATOM 1118 C C . GLU B 1 11 ? 3.914 9.758 -16.859 1 95.44 11 GLU B C 1
ATOM 1120 O O . GLU B 1 11 ? 4.219 10.727 -17.562 1 95.44 11 GLU B O 1
ATOM 1125 N N . LYS B 1 12 ? 3.283 9.906 -15.672 1 96.44 12 LYS B N 1
ATOM 1126 C CA . LYS B 1 12 ? 2.936 11.211 -15.125 1 96.44 12 LYS B CA 1
ATOM 1127 C C . LYS B 1 12 ? 3.982 11.688 -14.117 1 96.44 12 LYS B C 1
ATOM 1129 O O . LYS B 1 12 ? 3.791 12.703 -13.453 1 96.44 12 LYS B O 1
ATOM 1134 N N . GLY B 1 13 ? 5.047 10.859 -13.961 1 97.94 13 GLY B N 1
ATOM 1135 C CA . GLY B 1 13 ? 6.098 11.211 -13.016 1 97.94 13 GLY B CA 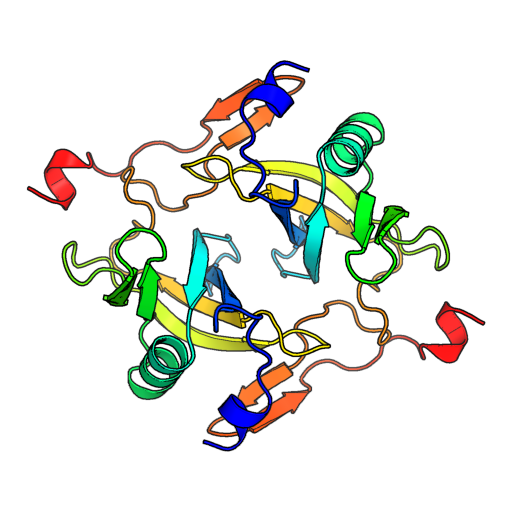1
ATOM 1136 C C . GLY B 1 13 ? 5.73 10.898 -11.578 1 97.94 13 GLY B C 1
ATOM 1137 O O . GLY B 1 13 ? 6.234 11.531 -10.656 1 97.94 13 GLY B O 1
ATOM 1138 N N . LEU B 1 14 ? 4.855 9.953 -11.406 1 98.62 14 LEU B N 1
ATOM 1139 C CA . LEU B 1 14 ? 4.348 9.664 -10.07 1 98.62 14 LEU B CA 1
ATOM 1140 C C . LEU B 1 14 ? 4.695 8.242 -9.648 1 98.62 14 LEU B C 1
ATOM 1142 O O . LEU B 1 14 ? 4.973 7.387 -10.5 1 98.62 14 LEU B O 1
ATOM 1146 N N . ILE B 1 15 ? 4.707 7.996 -8.391 1 98.75 15 ILE B N 1
ATOM 1147 C CA . ILE B 1 15 ? 4.93 6.68 -7.809 1 98.75 15 ILE B CA 1
ATOM 1148 C C . ILE B 1 15 ? 4.023 6.492 -6.594 1 98.75 15 ILE B C 1
ATOM 1150 O O . ILE B 1 15 ? 3.844 7.418 -5.797 1 98.75 15 ILE B O 1
ATOM 1154 N N . PRO B 1 16 ? 3.359 5.324 -6.465 1 98.88 16 PRO B N 1
ATOM 1155 C CA . PRO B 1 16 ? 2.59 5.059 -5.25 1 98.88 16 PRO B CA 1
ATOM 1156 C C . PRO B 1 16 ? 3.465 4.992 -4 1 98.88 16 PRO B C 1
ATOM 1158 O O . PRO B 1 16 ? 4.59 4.492 -4.055 1 98.88 16 PRO B O 1
ATOM 1161 N N . ALA B 1 17 ? 2.939 5.492 -2.951 1 98.94 17 ALA B N 1
ATOM 1162 C CA . ALA B 1 17 ? 3.584 5.406 -1.644 1 98.94 17 ALA B CA 1
ATOM 1163 C C . ALA B 1 17 ? 2.609 4.895 -0.585 1 98.94 17 ALA B C 1
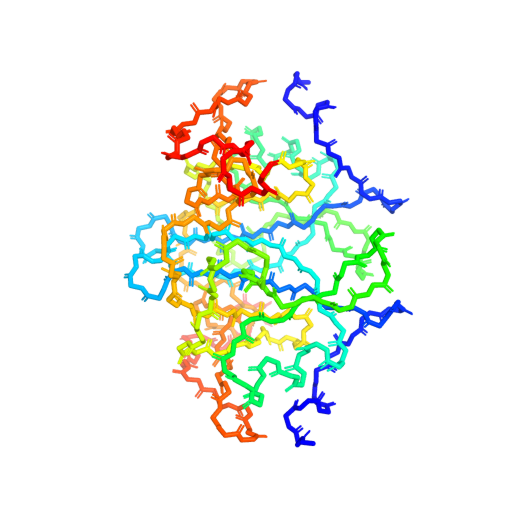ATOM 1165 O O . ALA B 1 17 ? 1.501 5.418 -0.45 1 98.94 17 ALA B O 1
ATOM 1166 N N . ILE B 1 18 ? 3.01 3.875 0.065 1 98.94 18 ILE B N 1
ATOM 1167 C CA . ILE B 1 18 ? 2.264 3.295 1.176 1 98.94 18 ILE B CA 1
ATOM 1168 C C . ILE B 1 18 ? 2.898 3.715 2.5 1 98.94 18 ILE B C 1
ATOM 1170 O O . ILE B 1 18 ? 4.109 3.57 2.688 1 98.94 18 ILE B O 1
ATOM 1174 N N . SER B 1 19 ? 2.135 4.262 3.383 1 98.81 19 SER B N 1
ATOM 1175 C CA . SER B 1 19 ? 2.625 4.578 4.723 1 98.81 19 SER B CA 1
ATOM 1176 C C . SER B 1 19 ? 2.08 3.598 5.754 1 98.81 19 SER B C 1
ATOM 1178 O O . SER B 1 19 ? 0.865 3.418 5.867 1 98.81 19 SER B O 1
ATOM 1180 N N . GLN B 1 20 ? 2.922 3.043 6.484 1 98.94 20 GLN B N 1
ATOM 1181 C CA . GLN B 1 20 ? 2.602 2.037 7.488 1 98.94 20 GLN B CA 1
ATOM 1182 C C . GLN B 1 20 ? 3.203 2.402 8.844 1 98.94 20 GLN B C 1
ATOM 1184 O O . GLN B 1 20 ? 4.348 2.855 8.922 1 98.94 20 GLN B O 1
ATOM 1189 N N . ASP B 1 21 ? 2.43 2.213 9.883 1 98.81 21 ASP B N 1
ATOM 1190 C CA . ASP B 1 21 ? 2.957 2.43 11.227 1 98.81 21 ASP B CA 1
ATOM 1191 C C . ASP B 1 21 ? 4.117 1.484 11.523 1 98.81 21 ASP B C 1
ATOM 1193 O O . ASP B 1 21 ? 3.99 0.268 11.367 1 98.81 21 ASP B O 1
ATOM 1197 N N . PHE B 1 22 ? 5.211 2.016 12.023 1 98.38 22 PHE B N 1
ATOM 1198 C CA . PHE B 1 22 ? 6.434 1.231 12.141 1 98.38 22 PHE B CA 1
ATOM 1199 C C . PHE B 1 22 ? 6.352 0.281 13.328 1 98.38 22 PHE B C 1
ATOM 1201 O O . PHE B 1 22 ? 7.074 -0.718 13.383 1 98.38 22 PHE B O 1
ATOM 1208 N N . LYS B 1 23 ? 5.48 0.541 14.242 1 97.75 23 LYS B N 1
ATOM 1209 C CA . LYS B 1 23 ? 5.383 -0.29 15.445 1 97.75 23 LYS B CA 1
ATOM 1210 C C . LYS B 1 23 ? 4.277 -1.332 15.297 1 97.75 23 LYS B C 1
ATOM 1212 O O . LYS B 1 23 ? 4.5 -2.518 15.555 1 97.75 23 LYS B O 1
ATOM 1217 N N . THR B 1 24 ? 3.094 -0.903 14.844 1 97.62 24 THR B N 1
ATOM 1218 C CA . THR B 1 24 ? 1.918 -1.768 14.898 1 97.62 24 THR B CA 1
ATOM 1219 C C . THR B 1 24 ? 1.759 -2.537 13.586 1 97.62 24 THR B C 1
ATOM 1221 O O . THR B 1 24 ? 1.061 -3.551 13.539 1 97.62 24 THR B O 1
ATOM 1224 N N . GLY B 1 25 ? 2.307 -1.997 12.469 1 98.44 25 GLY B N 1
ATOM 1225 C CA . GLY B 1 25 ? 2.137 -2.605 11.156 1 98.44 25 GLY B CA 1
ATOM 1226 C C . GLY B 1 25 ? 0.85 -2.191 10.469 1 98.44 25 GLY B C 1
ATOM 1227 O O . GLY B 1 25 ? 0.537 -2.682 9.383 1 98.44 25 GLY B O 1
ATOM 1228 N N . GLU B 1 26 ? 0.088 -1.337 11.078 1 98.44 26 GLU B N 1
ATOM 1229 C CA . GLU B 1 26 ? -1.14 -0.855 10.453 1 98.44 26 GLU B CA 1
ATOM 1230 C C . GLU B 1 26 ? -0.834 0.022 9.242 1 98.44 26 GLU B C 1
ATOM 1232 O O . GLU B 1 26 ? 0.059 0.871 9.297 1 98.44 26 GLU B O 1
ATOM 1237 N N . ILE B 1 27 ? -1.496 -0.213 8.109 1 98.88 27 ILE B N 1
ATOM 1238 C CA . ILE B 1 27 ? -1.393 0.685 6.969 1 98.88 27 ILE B CA 1
ATOM 1239 C C . ILE B 1 27 ? -2.217 1.945 7.223 1 98.88 27 ILE B C 1
ATOM 1241 O O . ILE B 1 27 ? -3.42 1.866 7.48 1 98.88 27 ILE B O 1
ATOM 1245 N N . LEU B 1 28 ? -1.583 3.084 7.098 1 98.75 28 LEU B N 1
ATOM 1246 C CA . LEU B 1 28 ? -2.232 4.324 7.508 1 98.75 28 LEU B CA 1
ATOM 1247 C C . LEU B 1 28 ? -2.752 5.094 6.301 1 98.75 28 LEU B C 1
ATOM 1249 O O . LEU B 1 28 ? -3.867 5.617 6.324 1 98.75 28 LEU B O 1
ATOM 1253 N N . MET B 1 29 ? -1.878 5.188 5.227 1 98.38 29 MET B N 1
ATOM 1254 C CA . MET B 1 29 ? -2.221 6.031 4.086 1 98.38 29 MET B CA 1
ATOM 1255 C C . MET B 1 29 ? -1.668 5.445 2.789 1 98.38 29 MET B C 1
ATOM 1257 O O . MET B 1 29 ? -0.721 4.656 2.814 1 98.38 29 MET B O 1
ATOM 1261 N N . PHE B 1 30 ? -2.33 5.727 1.786 1 98.88 30 PHE B N 1
ATOM 1262 C CA . PHE B 1 30 ? -1.83 5.605 0.421 1 98.88 30 PHE B CA 1
ATOM 1263 C C . PHE B 1 30 ? -1.857 6.957 -0.286 1 98.88 30 PHE B C 1
ATOM 1265 O O . PHE B 1 30 ? -2.863 7.668 -0.24 1 98.88 30 PHE B O 1
ATOM 1272 N N . ALA B 1 31 ? -0.794 7.328 -0.857 1 98.62 31 ALA B N 1
ATOM 1273 C CA . ALA B 1 31 ? -0.695 8.594 -1.581 1 98.62 31 ALA B CA 1
ATOM 1274 C C . ALA B 1 31 ? 0.313 8.5 -2.723 1 98.62 31 ALA B C 1
ATOM 1276 O O . ALA B 1 31 ? 0.774 7.402 -3.059 1 98.62 31 ALA B O 1
ATOM 1277 N N . TRP B 1 32 ? 0.505 9.586 -3.375 1 98.69 32 TRP B N 1
ATOM 1278 C CA . TRP B 1 32 ? 1.427 9.641 -4.504 1 98.69 32 TRP B CA 1
ATOM 1279 C C . TRP B 1 32 ? 2.639 10.508 -4.18 1 98.69 32 TRP B C 1
ATOM 1281 O O . TRP B 1 32 ? 2.543 11.445 -3.387 1 98.69 32 TRP B O 1
ATOM 1291 N N . MET B 1 33 ? 3.689 10.125 -4.766 1 98.81 33 MET B N 1
ATOM 1292 C CA . MET B 1 33 ? 4.895 10.953 -4.73 1 98.81 33 MET B CA 1
ATOM 1293 C C . MET B 1 33 ? 5.426 11.203 -6.137 1 98.81 33 MET B C 1
ATOM 1295 O O . MET B 1 33 ? 5.164 10.422 -7.051 1 98.81 33 MET B O 1
ATOM 1299 N N . ASN B 1 34 ? 6.082 12.312 -6.328 1 98.5 34 ASN B N 1
ATOM 1300 C CA . ASN B 1 34 ? 6.969 12.516 -7.473 1 98.5 34 ASN B CA 1
ATOM 1301 C C . ASN B 1 34 ? 8.43 12.531 -7.047 1 98.5 34 ASN B C 1
ATOM 1303 O O . ASN B 1 34 ? 8.75 12.305 -5.879 1 98.5 34 ASN B O 1
ATOM 1307 N N . GLN B 1 35 ? 9.258 12.727 -8.039 1 98.12 35 GLN B N 1
ATOM 1308 C CA . GLN B 1 35 ? 10.688 12.672 -7.738 1 98.12 35 GLN B CA 1
ATOM 1309 C C . GLN B 1 35 ? 11.062 13.664 -6.645 1 98.12 35 GLN B C 1
ATOM 1311 O O . GLN B 1 35 ? 11.797 13.32 -5.715 1 98.12 35 GLN B O 1
ATOM 1316 N N . GLU B 1 36 ? 10.555 14.82 -6.715 1 98.19 36 GLU B N 1
ATOM 1317 C CA . GLU B 1 36 ? 10.883 15.867 -5.754 1 98.19 36 GLU B CA 1
ATOM 1318 C C . GLU B 1 36 ? 10.383 15.508 -4.355 1 98.19 36 GLU B C 1
ATOM 1320 O O . GLU B 1 36 ? 11.117 15.656 -3.373 1 98.19 36 GLU B O 1
ATOM 1325 N N . SER B 1 37 ? 9.125 15.109 -4.25 1 98.75 37 SER B N 1
ATOM 1326 C CA . SER B 1 37 ? 8.57 14.781 -2.938 1 98.75 37 SER B CA 1
ATOM 1327 C C . SER B 1 37 ? 9.305 13.609 -2.305 1 98.75 37 SER B C 1
ATOM 1329 O O . SER B 1 37 ? 9.508 13.578 -1.089 1 98.75 37 SER B O 1
ATOM 1331 N N . LEU B 1 38 ? 9.688 12.617 -3.092 1 98.62 38 LEU B N 1
ATOM 1332 C CA . LEU B 1 38 ? 10.469 11.5 -2.566 1 98.62 38 LEU B CA 1
ATOM 1333 C C . LEU B 1 38 ? 11.836 11.969 -2.094 1 98.62 38 LEU B C 1
ATOM 1335 O O . LEU B 1 38 ? 12.297 11.578 -1.019 1 98.62 38 LEU B O 1
ATOM 1339 N N . LYS B 1 39 ? 12.453 12.797 -2.916 1 97.94 39 LYS B N 1
ATOM 1340 C CA . LYS B 1 39 ? 13.734 13.375 -2.531 1 97.94 39 LYS B CA 1
ATOM 1341 C C . LYS B 1 39 ? 13.633 14.109 -1.198 1 97.9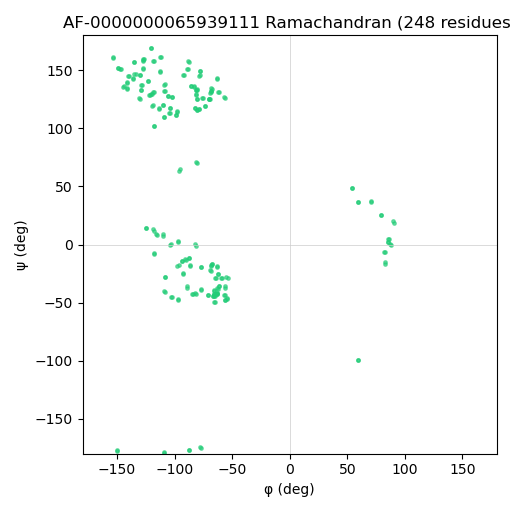4 39 LYS B C 1
ATOM 1343 O O . LYS B 1 39 ? 14.469 13.922 -0.315 1 97.94 39 LYS B O 1
ATOM 1348 N N . LEU B 1 40 ? 12.648 14.922 -1.057 1 98.19 40 LEU B N 1
ATOM 1349 C CA . LEU B 1 40 ? 12.438 15.68 0.17 1 98.19 40 LEU B CA 1
ATOM 1350 C C . LEU B 1 40 ? 12.164 14.75 1.347 1 98.19 40 LEU B C 1
ATOM 1352 O O . LEU B 1 40 ? 12.633 15 2.461 1 98.19 40 LEU B O 1
ATOM 1356 N N . THR B 1 41 ? 11.336 13.711 1.15 1 98.56 41 THR B N 1
ATOM 1357 C CA . THR B 1 41 ? 11.055 12.727 2.191 1 98.56 41 THR B CA 1
ATOM 1358 C C . THR B 1 41 ? 12.344 12.117 2.73 1 98.56 41 THR B C 1
ATOM 1360 O O . THR B 1 41 ? 12.531 12.016 3.943 1 98.56 41 THR B O 1
ATOM 1363 N N . ILE B 1 42 ? 13.211 11.742 1.79 1 97.88 42 ILE B N 1
ATOM 1364 C CA . ILE B 1 42 ? 14.477 11.109 2.16 1 97.88 42 ILE B CA 1
ATOM 1365 C C . ILE B 1 42 ? 15.352 12.109 2.91 1 97.88 42 ILE B C 1
ATOM 1367 O O . ILE B 1 42 ? 15.922 11.781 3.953 1 97.88 42 ILE B O 1
ATOM 1371 N N . LYS B 1 43 ? 15.398 13.305 2.438 1 97.19 43 LYS B N 1
ATOM 1372 C CA . LYS B 1 43 ? 16.281 14.328 2.994 1 97.19 43 LYS B CA 1
ATOM 1373 C C . LYS B 1 43 ? 15.797 14.773 4.371 1 97.19 43 LYS B C 1
ATOM 1375 O O . LYS B 1 43 ? 16.609 14.914 5.297 1 97.19 43 LYS B O 1
ATOM 1380 N N . LYS B 1 44 ? 14.5 14.984 4.523 1 97.81 44 LYS B N 1
ATOM 1381 C CA . LYS B 1 44 ? 13.953 15.609 5.727 1 97.81 44 LYS B CA 1
ATOM 1382 C C . LYS B 1 44 ? 13.523 14.547 6.742 1 97.81 44 LYS B C 1
ATOM 1384 O O . LYS B 1 44 ? 13.258 14.867 7.902 1 97.81 44 LYS B O 1
ATOM 1389 N N . GLN B 1 45 ? 13.43 13.328 6.27 1 98.06 45 GLN B N 1
ATOM 1390 C CA . GLN B 1 45 ? 12.969 12.227 7.105 1 98.06 45 GLN B CA 1
ATOM 1391 C C . GLN B 1 45 ? 11.562 12.484 7.641 1 98.06 45 GLN B C 1
ATOM 1393 O O . GLN B 1 45 ? 11.281 12.227 8.812 1 98.06 45 GLN B O 1
ATOM 1398 N N . GLN B 1 46 ? 10.789 13.102 6.789 1 98.56 46 GLN B N 1
ATOM 1399 C CA . GLN B 1 46 ? 9.359 13.344 6.938 1 98.56 46 GLN B CA 1
ATOM 1400 C C . GLN B 1 46 ? 8.609 13.055 5.641 1 98.56 46 GLN B C 1
ATOM 1402 O O . GLN B 1 46 ? 9.086 13.383 4.551 1 98.56 46 GLN B O 1
ATOM 1407 N N . ALA B 1 47 ? 7.43 12.516 5.871 1 98.88 47 ALA B N 1
ATOM 1408 C CA . ALA B 1 47 ? 6.707 12.148 4.656 1 98.88 47 ALA B CA 1
ATOM 1409 C C . ALA B 1 47 ? 6.246 13.391 3.896 1 98.88 47 ALA B C 1
ATOM 1411 O O . ALA B 1 47 ? 5.609 14.281 4.473 1 98.88 47 ALA B O 1
ATOM 1412 N N . VAL B 1 48 ? 6.586 13.484 2.688 1 98.88 48 VAL B N 1
ATOM 1413 C CA . VAL B 1 48 ? 6.176 14.5 1.725 1 98.88 48 VAL B CA 1
ATOM 1414 C C . VAL B 1 48 ? 5.492 13.836 0.53 1 98.88 48 VAL B C 1
ATOM 1416 O O . VAL B 1 48 ? 6.039 12.898 -0.062 1 98.88 48 VAL B O 1
ATOM 1419 N N . TYR B 1 49 ? 4.312 14.297 0.176 1 98.81 49 TYR B N 1
ATOM 1420 C CA . TYR B 1 49 ? 3.543 13.664 -0.89 1 98.81 49 TYR B CA 1
ATOM 1421 C C . TYR B 1 49 ? 3.26 14.656 -2.016 1 98.81 49 TYR B C 1
ATOM 1423 O O . TYR B 1 49 ? 3.648 15.82 -1.937 1 98.81 49 TYR B O 1
ATOM 1431 N N . 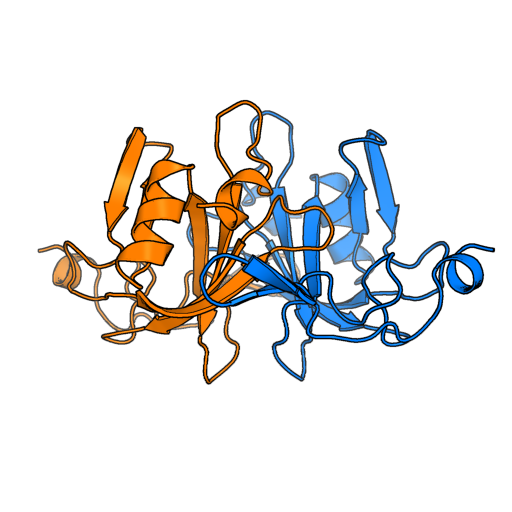TYR B 1 50 ? 2.77 14.133 -3.109 1 98.75 50 TYR B N 1
ATOM 1432 C CA . TYR B 1 50 ? 2.299 14.922 -4.242 1 98.75 50 TYR B CA 1
ATOM 1433 C C . TYR B 1 50 ? 0.793 14.773 -4.426 1 98.75 50 TYR B C 1
ATOM 1435 O O . TYR B 1 50 ? 0.286 13.656 -4.555 1 98.75 50 TYR B O 1
ATOM 1443 N N . SER B 1 51 ? 0.14 15.883 -4.27 1 97.12 51 SER B N 1
ATOM 1444 C CA . SER B 1 51 ? -1.298 15.898 -4.52 1 97.12 51 SER B CA 1
ATOM 1445 C C . SER B 1 51 ? -1.599 16 -6.012 1 97.12 51 SER B C 1
ATOM 1447 O O . SER B 1 51 ? -1.291 17.016 -6.645 1 97.12 51 SER B O 1
ATOM 1449 N N . ARG B 1 52 ? -2.17 15.031 -6.484 1 95.31 52 ARG B N 1
ATOM 1450 C CA . ARG B 1 52 ? -2.51 15.031 -7.902 1 95.31 52 ARG B CA 1
ATOM 1451 C C . ARG B 1 52 ? -3.559 16.094 -8.219 1 95.31 52 ARG B C 1
ATOM 1453 O O . ARG B 1 52 ? -3.453 16.812 -9.219 1 95.31 52 ARG B O 1
ATOM 1460 N N . SER B 1 53 ? -4.602 16.203 -7.367 1 93 53 SER B N 1
ATOM 1461 C CA . SER B 1 53 ? -5.68 17.172 -7.582 1 93 53 SER B CA 1
ATOM 1462 C C . SER B 1 53 ? -5.172 18.594 -7.461 1 93 53 SER B C 1
ATOM 1464 O O . SER B 1 53 ? -5.543 19.469 -8.258 1 93 53 SER B O 1
ATOM 1466 N N . ARG B 1 54 ? -4.285 18.844 -6.5 1 94.94 54 ARG B N 1
ATOM 1467 C CA . ARG B 1 54 ? -3.775 20.188 -6.258 1 94.94 54 ARG B CA 1
ATOM 1468 C C . ARG B 1 54 ? -2.508 20.438 -7.062 1 94.94 54 ARG B C 1
ATOM 1470 O O . ARG B 1 54 ? -2.051 21.578 -7.164 1 94.94 54 ARG B O 1
ATOM 1477 N N . GLN B 1 55 ? -1.969 19.375 -7.609 1 96.25 55 GLN B N 1
ATOM 1478 C CA . GLN B 1 55 ? -0.764 19.438 -8.43 1 96.25 55 GLN B CA 1
ATOM 1479 C C . GLN B 1 55 ? 0.367 20.141 -7.688 1 96.25 55 GLN B C 1
ATOM 1481 O O . GLN B 1 55 ? 0.973 21.078 -8.219 1 96.25 55 GLN B O 1
ATOM 1486 N N . LYS B 1 56 ? 0.562 19.719 -6.496 1 97.88 56 LYS B N 1
ATOM 1487 C CA . LYS B 1 56 ? 1.648 20.281 -5.703 1 97.88 56 LYS B CA 1
ATOM 1488 C C . LYS B 1 56 ? 2.146 19.297 -4.656 1 97.88 56 LYS B C 1
ATOM 1490 O O . LYS B 1 56 ? 1.43 18.359 -4.289 1 97.88 56 LYS B O 1
ATOM 1495 N N . ILE B 1 57 ? 3.346 19.594 -4.199 1 97.81 57 ILE B N 1
ATOM 1496 C CA . ILE B 1 57 ? 3.947 18.844 -3.102 1 97.81 57 ILE B CA 1
ATOM 1497 C C . ILE B 1 57 ? 3.357 19.312 -1.773 1 97.81 57 ILE B C 1
ATOM 1499 O O . ILE B 1 57 ? 3.062 20.5 -1.604 1 97.81 57 ILE B O 1
ATOM 1503 N N . TRP B 1 58 ? 3.207 18.438 -0.878 1 96.69 58 TRP B N 1
ATOM 1504 C CA . TRP B 1 58 ? 2.742 18.812 0.449 1 96.69 58 TRP B CA 1
ATOM 1505 C C . TRP B 1 58 ? 3.406 17.969 1.528 1 96.69 58 TRP B C 1
ATOM 1507 O O . TRP B 1 58 ? 3.607 16.766 1.343 1 96.69 58 TRP B O 1
ATOM 1517 N N . PHE B 1 59 ? 3.812 18.625 2.566 1 97.06 59 PHE B N 1
ATOM 1518 C CA . PHE B 1 59 ? 4.332 17.969 3.756 1 97.06 59 PHE B CA 1
ATOM 1519 C C . PHE B 1 59 ? 3.195 17.422 4.613 1 97.06 59 PHE B C 1
ATOM 1521 O O . PHE B 1 59 ? 2.373 18.188 5.121 1 97.06 59 PHE B O 1
ATOM 1528 N N . LYS B 1 60 ? 3.16 16.094 4.766 1 97.19 60 LYS B N 1
ATOM 1529 C CA . LYS B 1 60 ? 2.1 15.523 5.598 1 97.19 60 LYS B CA 1
ATOM 1530 C C . LYS B 1 60 ? 2.131 16.125 7.004 1 97.19 60 LYS B C 1
ATOM 1532 O O . LYS B 1 60 ? 3.158 16.062 7.684 1 97.19 60 LYS B O 1
ATOM 1537 N N . GLY B 1 61 ? 0.962 16.641 7.406 1 95.44 61 GLY B N 1
ATOM 1538 C CA . GLY B 1 61 ? 0.835 17.188 8.75 1 95.44 61 GLY B CA 1
ATOM 1539 C C . GLY B 1 61 ? 1.278 18.625 8.852 1 95.44 61 GLY B C 1
ATOM 1540 O O . GLY B 1 61 ? 1.29 19.203 9.945 1 95.44 61 GLY B O 1
ATOM 1541 N N . GLU B 1 62 ? 1.649 19.297 7.734 1 93.19 62 GLU B N 1
ATOM 1542 C CA . GLU B 1 62 ? 2.125 20.672 7.785 1 93.19 62 GLU B CA 1
ATOM 1543 C C . GLU B 1 62 ? 1.049 21.609 8.328 1 93.19 62 GLU B C 1
ATOM 1545 O O . GLU B 1 62 ? 1.355 22.578 9.031 1 93.19 62 GLU B O 1
ATOM 1550 N N . GLU B 1 63 ? -0.178 21.359 8.008 1 89.44 63 GLU B N 1
ATOM 1551 C CA . GLU B 1 63 ? -1.285 22.188 8.469 1 89.44 63 GLU B CA 1
ATOM 1552 C C . GLU B 1 63 ? -1.82 21.688 9.812 1 89.44 63 GLU B C 1
ATOM 1554 O O . GLU B 1 63 ? -2.125 22.484 10.695 1 89.44 63 GLU B O 1
ATOM 1559 N N . SER B 1 64 ? -1.854 20.484 10.055 1 91.38 64 SER B N 1
ATOM 1560 C CA . SER B 1 64 ? -2.531 19.875 11.195 1 91.38 64 SER B CA 1
ATOM 1561 C C . SER B 1 64 ? -1.554 19.594 12.328 1 91.38 64 SER B C 1
ATOM 1563 O O . SER B 1 64 ? -1.967 19.344 13.461 1 91.38 64 SER B O 1
ATOM 1565 N N . GLY B 1 65 ? -0.223 19.562 11.992 1 94.31 65 GLY B N 1
ATOM 1566 C CA . GLY B 1 65 ? 0.759 19.125 12.977 1 94.31 65 GLY B CA 1
ATOM 1567 C C . GLY B 1 65 ? 0.886 17.609 13.062 1 94.31 65 GLY B C 1
ATOM 1568 O O . GLY B 1 65 ? 1.739 17.094 13.789 1 94.31 65 GLY B O 1
ATOM 1569 N N . HIS B 1 66 ? 0.044 16.844 12.375 1 96.5 66 HIS B N 1
ATOM 1570 C CA . HIS B 1 66 ? 0.092 15.391 12.383 1 96.5 66 HIS B CA 1
ATOM 1571 C C . HIS B 1 66 ? 1.151 14.867 11.414 1 96.5 66 HIS B C 1
ATOM 1573 O O . HIS B 1 66 ? 0.827 14.188 10.445 1 96.5 66 HIS B O 1
ATOM 1579 N N . ILE B 1 67 ? 2.35 15.055 11.758 1 98 67 ILE B N 1
ATOM 1580 C CA . ILE B 1 67 ? 3.51 14.773 10.914 1 98 67 ILE B CA 1
ATOM 1581 C C . ILE B 1 67 ? 3.799 13.2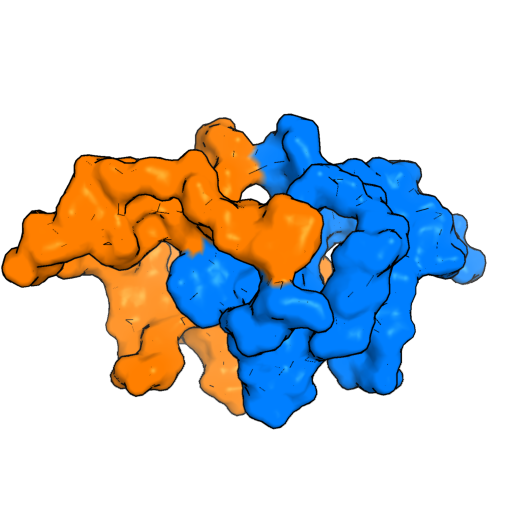73 10.914 1 98 67 ILE B C 1
ATOM 1583 O O . ILE B 1 67 ? 3.506 12.578 11.891 1 98 67 ILE B O 1
ATOM 1587 N N . GLN B 1 68 ? 4.336 12.805 9.797 1 98.75 68 GLN B N 1
ATOM 1588 C CA . GLN B 1 68 ? 4.82 11.43 9.695 1 98.75 68 GLN B CA 1
ATOM 1589 C C . GLN B 1 68 ? 6.344 11.391 9.633 1 98.75 68 GLN B C 1
ATOM 1591 O O . GLN B 1 68 ? 6.941 11.758 8.617 1 98.75 68 GLN B O 1
ATOM 1596 N N . HIS B 1 69 ? 6.945 10.922 10.68 1 98.81 69 HIS B N 1
ATOM 1597 C CA . HIS B 1 69 ? 8.398 10.773 10.711 1 98.81 69 HIS B CA 1
ATOM 1598 C C . HIS B 1 69 ? 8.828 9.438 10.109 1 98.81 69 HIS B C 1
ATOM 1600 O O . HIS B 1 69 ? 8.281 8.391 10.461 1 98.81 69 HIS B O 1
ATOM 1606 N N . ILE B 1 70 ? 9.836 9.516 9.32 1 98.81 70 ILE B N 1
ATOM 1607 C CA . ILE B 1 70 ? 10.305 8.312 8.633 1 98.81 70 ILE B CA 1
ATOM 1608 C C . ILE B 1 70 ? 11.18 7.488 9.57 1 98.81 70 ILE B C 1
ATOM 1610 O O . ILE B 1 70 ? 12.047 8.031 10.266 1 98.81 70 ILE B O 1
ATOM 1614 N N . LYS B 1 71 ? 10.883 6.219 9.586 1 98.88 71 LYS B N 1
ATOM 1615 C CA . LYS B 1 71 ? 11.75 5.281 10.305 1 98.88 71 LYS B CA 1
ATOM 1616 C C . LYS B 1 71 ? 12.516 4.391 9.328 1 98.88 71 LYS B C 1
ATOM 1618 O O . LYS B 1 71 ? 13.695 4.109 9.539 1 98.88 71 LYS B O 1
ATOM 1623 N N . GLU B 1 72 ? 11.852 3.953 8.273 1 98.81 72 GLU B N 1
ATOM 1624 C CA . GLU B 1 72 ? 12.43 3.127 7.223 1 98.81 72 GLU B CA 1
ATOM 1625 C C . GLU B 1 72 ? 11.766 3.398 5.879 1 98.81 72 GLU B C 1
ATOM 1627 O O . GLU B 1 72 ? 10.602 3.791 5.828 1 98.81 72 GLU B O 1
ATOM 1632 N N . ILE B 1 73 ? 12.477 3.207 4.809 1 98.81 73 ILE B N 1
ATOM 1633 C CA . ILE B 1 73 ? 11.961 3.334 3.449 1 98.81 73 ILE B CA 1
ATOM 1634 C C . ILE B 1 73 ? 12.312 2.084 2.646 1 98.81 73 ILE B C 1
ATOM 1636 O O . ILE B 1 73 ? 13.445 1.608 2.691 1 98.81 73 ILE B O 1
ATOM 1640 N N . PHE B 1 74 ? 11.344 1.531 1.931 1 98.81 74 PHE B N 1
ATOM 1641 C CA . PHE B 1 74 ? 11.539 0.375 1.062 1 98.81 74 PHE B CA 1
ATOM 1642 C C . PHE B 1 74 ? 11.008 0.66 -0.339 1 98.81 74 PHE B C 1
ATOM 1644 O O . PHE B 1 74 ? 10.188 1.556 -0.528 1 98.81 74 PHE B O 1
ATOM 1651 N N . THR B 1 75 ? 11.484 -0.068 -1.285 1 98.75 75 THR B N 1
ATOM 1652 C CA . THR B 1 75 ? 10.867 -0.17 -2.602 1 98.75 75 THR B CA 1
ATOM 1653 C C . THR B 1 75 ? 10.633 -1.63 -2.977 1 98.75 75 THR B C 1
ATOM 1655 O O . THR B 1 75 ? 11.203 -2.533 -2.365 1 98.75 75 THR B O 1
ATOM 1658 N N . ASP B 1 76 ? 9.742 -1.842 -3.914 1 98.56 76 ASP B N 1
ATOM 1659 C CA . ASP B 1 76 ? 9.367 -3.217 -4.238 1 98.56 76 ASP B CA 1
ATOM 1660 C C . ASP B 1 76 ? 10.305 -3.803 -5.293 1 98.56 76 ASP B C 1
ATOM 1662 O O . ASP B 1 76 ? 11.312 -3.193 -5.641 1 98.56 76 ASP B O 1
ATOM 1666 N N . CYS B 1 77 ? 10.047 -5.004 -5.73 1 97.88 77 CYS B N 1
ATOM 1667 C CA . CYS B 1 77 ? 10.945 -5.824 -6.535 1 97.88 77 CYS B CA 1
ATOM 1668 C C . CYS B 1 77 ? 11.234 -5.164 -7.879 1 97.88 77 CYS B C 1
ATOM 1670 O O . CYS B 1 77 ? 12.273 -5.41 -8.484 1 97.88 77 CYS B O 1
ATOM 1672 N N . ASP B 1 78 ? 10.359 -4.316 -8.391 1 96.94 78 ASP B N 1
ATOM 1673 C CA . ASP B 1 78 ? 10.633 -3.658 -9.672 1 96.94 78 ASP B CA 1
ATOM 1674 C C . ASP B 1 78 ? 10.75 -2.146 -9.492 1 96.94 78 ASP B C 1
ATOM 1676 O O . ASP B 1 78 ? 10.711 -1.396 -10.469 1 96.94 78 ASP B O 1
ATOM 1680 N N . ASN B 1 79 ? 10.781 -1.603 -8.328 1 98.25 79 ASN B N 1
ATOM 1681 C CA . ASN B 1 79 ? 11.156 -0.245 -7.945 1 98.25 79 ASN B CA 1
ATOM 1682 C C . ASN B 1 79 ? 10.109 0.771 -8.398 1 98.25 79 ASN B C 1
ATOM 1684 O O . ASN B 1 79 ? 10.453 1.892 -8.781 1 98.25 79 ASN B O 1
ATOM 1688 N N . ASP B 1 80 ? 8.852 0.413 -8.336 1 98.56 80 ASP B N 1
ATOM 1689 C CA . ASP B 1 80 ? 7.852 1.378 -8.781 1 98.56 80 ASP B CA 1
ATOM 1690 C C . ASP B 1 80 ? 6.812 1.631 -7.688 1 98.56 80 ASP B C 1
ATOM 1692 O O . ASP B 1 80 ? 5.746 2.188 -7.957 1 98.56 80 ASP B O 1
ATOM 1696 N N . VAL B 1 81 ? 7.098 1.211 -6.469 1 98.88 81 VAL B N 1
ATOM 1697 C CA . VAL B 1 81 ? 6.277 1.494 -5.297 1 98.88 81 VAL B CA 1
ATOM 1698 C C . VAL B 1 81 ? 7.176 1.768 -4.094 1 98.88 81 VAL B C 1
ATOM 1700 O O . VAL B 1 81 ? 8.188 1.088 -3.896 1 98.88 81 VAL B O 1
ATOM 1703 N N . ILE B 1 82 ? 6.797 2.752 -3.301 1 98.94 82 ILE B N 1
ATOM 1704 C CA . ILE B 1 82 ? 7.539 3.105 -2.096 1 98.94 82 ILE B CA 1
ATOM 1705 C C . ILE B 1 82 ? 6.746 2.693 -0.859 1 98.94 82 ILE B C 1
ATOM 1707 O O . ILE B 1 82 ? 5.527 2.893 -0.801 1 98.94 82 ILE B O 1
ATOM 1711 N N . LEU B 1 83 ? 7.363 2.059 0.036 1 98.94 83 LEU B N 1
ATOM 1712 C CA . LEU B 1 83 ? 6.824 1.787 1.363 1 98.94 83 LEU B CA 1
ATOM 1713 C C . LEU B 1 83 ? 7.555 2.602 2.426 1 98.94 83 LEU B C 1
ATOM 1715 O O . LEU B 1 83 ? 8.773 2.51 2.553 1 98.94 83 LEU B O 1
ATOM 1719 N N . LEU B 1 84 ? 6.824 3.42 3.111 1 98.94 84 LEU B N 1
ATOM 1720 C CA . LEU B 1 84 ? 7.336 4.211 4.223 1 98.94 84 LEU B CA 1
ATOM 1721 C C . LEU B 1 84 ? 6.887 3.629 5.559 1 98.94 84 LEU B C 1
ATOM 1723 O O . LEU B 1 84 ? 5.688 3.568 5.844 1 98.94 84 LEU B O 1
ATOM 1727 N N . LYS B 1 85 ? 7.82 3.129 6.336 1 98.94 85 LYS B N 1
ATOM 1728 C CA . LYS B 1 85 ? 7.535 2.906 7.75 1 98.94 85 LYS B CA 1
ATOM 1729 C C . LYS B 1 85 ? 7.656 4.203 8.547 1 98.94 85 LYS B C 1
ATOM 1731 O O . LYS B 1 85 ? 8.703 4.855 8.523 1 98.94 85 LYS B O 1
ATOM 1736 N N . ILE B 1 86 ? 6.559 4.52 9.266 1 98.88 86 ILE B N 1
ATOM 1737 C CA . ILE B 1 86 ? 6.562 5.867 9.812 1 98.88 86 ILE B CA 1
ATOM 1738 C C . ILE B 1 86 ? 6.105 5.832 11.273 1 98.88 86 ILE B C 1
ATOM 1740 O O . ILE B 1 86 ? 5.484 4.859 11.711 1 98.88 86 ILE B O 1
ATOM 1744 N N . GLU B 1 87 ? 6.508 6.852 12.008 1 98.75 87 GLU B N 1
ATOM 1745 C CA . GLU B 1 87 ? 5.898 7.25 13.273 1 98.75 87 GLU B CA 1
ATOM 1746 C C . GLU B 1 87 ? 4.91 8.398 13.07 1 98.75 87 GLU B C 1
ATOM 1748 O O . GLU B 1 87 ? 5.301 9.5 12.68 1 98.75 87 GLU B O 1
ATOM 1753 N N . GLN B 1 88 ? 3.662 8.102 13.32 1 98.56 88 GLN B N 1
ATOM 1754 C CA . GLN B 1 88 ? 2.617 9.109 13.188 1 98.56 88 GLN B CA 1
ATOM 1755 C C . GLN B 1 88 ? 2.531 9.984 14.43 1 98.56 88 GLN B C 1
ATOM 1757 O O . GLN B 1 88 ? 2.164 9.508 15.508 1 98.56 88 GLN B O 1
ATOM 1762 N N . ILE B 1 89 ? 2.785 11.234 14.242 1 97.69 89 ILE B N 1
ATOM 1763 C CA . ILE B 1 89 ? 2.666 12.18 15.352 1 97.69 89 ILE B CA 1
ATOM 1764 C C . ILE B 1 89 ? 1.21 12.609 15.508 1 97.69 89 ILE B C 1
ATOM 1766 O O . ILE B 1 89 ? 0.529 12.891 14.516 1 97.69 89 ILE B O 1
ATOM 1770 N N . GLY B 1 90 ? 0.771 12.641 16.703 1 94.75 90 GLY B N 1
ATOM 1771 C CA . GLY B 1 90 ? -0.576 13.102 17 1 94.75 90 GLY B CA 1
ATOM 1772 C C . GLY B 1 90 ? -1.631 12.031 16.812 1 94.75 90 GLY B C 1
ATOM 1773 O O . GLY B 1 90 ? -2.793 12.219 17.172 1 94.75 90 GLY B O 1
ATOM 1774 N N . GLY B 1 91 ? -1.33 10.906 16.094 1 94.81 91 GLY B N 1
ATOM 1775 C CA . GLY B 1 91 ? -2.189 9.734 16.047 1 94.81 91 GLY B CA 1
ATOM 1776 C C . GLY B 1 91 ? -3.23 9.805 14.945 1 94.81 91 GLY B C 1
ATOM 1777 O O . GLY B 1 91 ? -4.094 8.938 14.836 1 94.81 91 GLY B O 1
ATOM 1778 N N . ILE B 1 92 ? -3.26 10.875 14.188 1 97 92 ILE B N 1
ATOM 1779 C CA . ILE B 1 92 ? -4.227 11.055 13.109 1 97 92 ILE B CA 1
ATOM 1780 C C . ILE B 1 92 ? -3.492 11.188 11.773 1 97 92 ILE B C 1
ATOM 1782 O O . ILE B 1 92 ? -2.623 12.047 11.617 1 97 92 ILE B O 1
ATOM 1786 N N . SER B 1 93 ? -3.779 10.297 10.875 1 97.56 93 SER B N 1
ATOM 1787 C CA . SER B 1 93 ? -3.211 10.398 9.531 1 97.56 93 SER B CA 1
ATOM 1788 C C . SER B 1 93 ? -4.27 10.797 8.516 1 97.56 93 SER B C 1
ATOM 1790 O O . SER B 1 93 ? -3.971 11.492 7.539 1 97.56 93 SER B O 1
ATOM 1792 N N . CYS B 1 94 ? -5.461 10.453 8.781 1 97.69 94 CYS B N 1
ATOM 1793 C CA . CYS B 1 94 ? -6.539 10.68 7.824 1 97.69 94 CYS B CA 1
ATOM 1794 C C . CYS B 1 94 ? -7.211 12.023 8.062 1 97.69 94 CYS B C 1
ATOM 1796 O O . CYS B 1 94 ? -7.461 12.406 9.211 1 97.69 94 CYS B O 1
ATOM 1798 N N . HIS B 1 95 ? -7.613 12.602 7.031 1 94.88 95 HIS B N 1
ATOM 1799 C CA . HIS B 1 95 ? -8.266 13.906 7.117 1 94.88 95 HIS B CA 1
ATOM 1800 C C . HIS B 1 95 ? -9.625 13.797 7.805 1 94.88 95 HIS B C 1
ATOM 1802 O O . HIS B 1 95 ? -10.188 14.805 8.234 1 94.88 95 HIS B O 1
ATOM 1808 N N . THR B 1 96 ? -10.125 12.602 7.895 1 96.12 96 THR B N 1
ATOM 1809 C CA . THR B 1 96 ? -11.43 12.406 8.516 1 96.12 96 THR B CA 1
ATOM 1810 C C . THR B 1 96 ? -11.297 12.359 10.039 1 96.12 96 THR B C 1
ATOM 1812 O O . THR B 1 96 ? -12.273 12.102 10.742 1 96.12 96 THR B O 1
ATOM 1815 N N . GLY B 1 97 ? -10.102 12.508 10.5 1 96.75 97 GLY B N 1
ATOM 1816 C CA . GLY B 1 97 ? -9.867 12.523 11.93 1 96.75 97 GLY B CA 1
ATOM 1817 C C . GLY B 1 97 ? -9.609 11.148 12.516 1 96.75 97 GLY B C 1
ATOM 1818 O O . GLY B 1 97 ? -9.797 10.93 13.711 1 96.75 97 GLY B O 1
ATOM 1819 N N . ARG B 1 98 ? -9.25 10.25 11.734 1 97.5 98 ARG B N 1
ATOM 1820 C CA . ARG B 1 98 ? -9 8.875 12.148 1 97.5 98 ARG B CA 1
ATOM 1821 C C . ARG B 1 98 ? -7.523 8.523 12.031 1 97.5 98 ARG B C 1
ATOM 1823 O O . ARG B 1 98 ? -6.766 9.227 11.359 1 97.5 98 ARG B O 1
ATOM 1830 N N . ILE B 1 99 ? -7.148 7.5 12.703 1 97.06 99 ILE B N 1
ATOM 1831 C CA . ILE B 1 99 ? -5.758 7.055 12.688 1 97.06 99 ILE B CA 1
ATOM 1832 C C . ILE B 1 99 ? -5.371 6.629 11.273 1 97.06 99 ILE B C 1
ATOM 1834 O O . ILE B 1 99 ? -4.277 6.949 10.805 1 97.06 99 ILE B O 1
ATOM 1838 N N . SER B 1 100 ? -6.188 5.941 10.562 1 98.62 100 SER B N 1
ATOM 1839 C CA . SER B 1 100 ? -5.898 5.359 9.258 1 98.62 100 SER B CA 1
ATOM 1840 C C . SER B 1 100 ? -6.977 5.711 8.242 1 98.62 100 SER B C 1
ATOM 1842 O O . SER B 1 100 ? -8.156 5.816 8.586 1 98.62 100 SER B O 1
ATOM 1844 N N . CYS B 1 101 ? -6.566 5.891 6.996 1 98.62 101 CYS B N 1
ATOM 1845 C CA . CYS B 1 101 ? -7.52 6.09 5.91 1 98.62 101 CYS B CA 1
ATOM 1846 C C . CYS B 1 101 ? -8.312 4.816 5.645 1 98.62 101 CYS B C 1
ATOM 1848 O O . CYS B 1 101 ? -9.344 4.855 4.965 1 98.62 101 CYS B O 1
ATOM 1850 N N . PHE B 1 102 ? -7.859 3.688 6.094 1 98.75 102 PHE B N 1
ATOM 1851 C CA . PHE B 1 102 ? -8.469 2.395 5.805 1 98.75 102 PHE B CA 1
ATOM 1852 C C . PHE B 1 102 ? -9.406 1.978 6.934 1 98.75 102 PHE B C 1
ATOM 1854 O O . PHE B 1 102 ? -9.234 0.911 7.527 1 98.75 102 PHE B O 1
ATOM 1861 N N . PHE B 1 103 ? -10.438 2.791 7.086 1 98.56 103 PHE B N 1
ATOM 1862 C CA . PHE B 1 103 ? -11.344 2.578 8.203 1 98.56 103 PHE B CA 1
ATOM 1863 C C . PHE B 1 103 ? -12.633 1.911 7.734 1 98.56 103 PHE B C 1
ATOM 1865 O O . PHE B 1 103 ? -13.531 1.653 8.531 1 98.56 103 PHE B O 1
ATOM 1872 N N . GLN B 1 104 ? -12.742 1.62 6.402 1 98.38 104 GLN B N 1
ATOM 1873 C CA . GLN B 1 104 ? -13.906 0.944 5.836 1 98.38 104 GLN B CA 1
ATOM 1874 C C . GLN B 1 104 ? -13.594 -0.517 5.523 1 98.38 104 GLN B C 1
ATOM 1876 O O . GLN B 1 104 ? -12.773 -0.81 4.656 1 98.38 104 GLN B O 1
ATOM 1881 N N . GLN B 1 105 ? -14.289 -1.399 6.176 1 98.62 105 GLN B N 1
ATOM 1882 C CA . GLN B 1 105 ? -14.109 -2.832 5.973 1 98.62 105 GLN B CA 1
ATOM 1883 C C . GLN B 1 105 ? -15.297 -3.443 5.242 1 98.62 105 GLN B C 1
ATOM 1885 O O . GLN B 1 105 ? -16.453 -3.096 5.52 1 98.62 105 GLN B O 1
ATOM 1890 N N . LEU B 1 106 ? -14.992 -4.312 4.305 1 98.56 106 LEU B N 1
ATOM 1891 C CA . LEU B 1 106 ? -16.078 -4.984 3.586 1 98.56 106 LEU B CA 1
ATOM 1892 C C . LEU B 1 106 ? -16.75 -6.031 4.469 1 98.56 106 LEU B C 1
ATOM 1894 O O . LEU B 1 106 ? -16.078 -6.934 4.98 1 98.56 106 LEU B O 1
ATOM 1898 N N . ASP B 1 107 ? -17.922 -5.891 4.707 1 96.5 107 ASP B N 1
ATOM 1899 C CA . ASP B 1 107 ? -18.781 -6.852 5.387 1 96.5 107 ASP B CA 1
ATOM 1900 C C . ASP B 1 107 ? -19.906 -7.332 4.465 1 96.5 107 ASP B C 1
ATOM 1902 O O . ASP B 1 107 ? -20.906 -6.633 4.277 1 96.5 107 ASP B O 1
ATOM 1906 N N . LYS B 1 108 ? -19.75 -8.5 3.922 1 90.75 108 LYS B N 1
ATOM 1907 C CA . LYS B 1 108 ? -20.656 -9.047 2.92 1 90.75 108 LYS B CA 1
ATOM 1908 C C . LYS B 1 108 ? -20.719 -8.148 1.688 1 90.75 108 LYS B C 1
ATOM 1910 O O . LYS B 1 108 ? -19.766 -8.07 0.919 1 90.75 108 LYS B O 1
ATOM 1915 N N . LYS B 1 109 ? -21.672 -7.406 1.616 1 90.94 109 LYS B N 1
ATOM 1916 C CA . LYS B 1 109 ? -21.828 -6.645 0.379 1 90.94 109 LYS B CA 1
ATOM 1917 C C . LYS B 1 109 ? -21.75 -5.141 0.646 1 90.94 109 LYS B C 1
ATOM 1919 O O . LYS B 1 109 ? -22.016 -4.336 -0.247 1 90.94 109 LYS B O 1
ATOM 1924 N N . ASN B 1 110 ? -21.312 -4.812 1.912 1 95.69 110 ASN B N 1
ATOM 1925 C CA . ASN B 1 110 ? -21.297 -3.398 2.279 1 95.69 110 ASN B CA 1
ATOM 1926 C C . ASN B 1 110 ? -19.984 -3.008 2.955 1 95.69 110 ASN B C 1
ATOM 1928 O O . ASN B 1 110 ? -19.375 -3.822 3.648 1 95.69 110 ASN B O 1
ATOM 1932 N N . TRP B 1 111 ? -19.625 -1.735 2.674 1 97.38 111 TRP B N 1
ATOM 1933 C CA . TRP B 1 111 ? -18.516 -1.166 3.439 1 97.38 111 TRP B CA 1
ATOM 1934 C C . TRP B 1 111 ? -19 -0.667 4.797 1 97.38 111 TRP B C 1
ATOM 1936 O O . TRP B 1 111 ? -19.969 0.085 4.879 1 97.38 111 TRP B O 1
ATOM 1946 N N . LYS B 1 112 ? -18.312 -1.087 5.848 1 97.5 112 LYS B N 1
ATOM 1947 C CA . LYS B 1 112 ? -18.672 -0.675 7.203 1 97.5 112 LYS B CA 1
ATOM 1948 C C . LYS B 1 112 ? -17.516 0.094 7.855 1 97.5 112 LYS B C 1
ATOM 1950 O O . LYS B 1 112 ? -16.359 -0.341 7.809 1 97.5 112 LYS B O 1
ATOM 1955 N N . ILE B 1 113 ? -17.797 1.235 8.445 1 97.31 113 ILE B N 1
ATOM 1956 C CA . ILE B 1 113 ? -16.812 2.004 9.203 1 97.31 113 ILE B CA 1
ATOM 1957 C C . ILE B 1 113 ? -16.469 1.271 10.492 1 97.31 113 ILE B C 1
ATOM 1959 O O . ILE B 1 113 ? -17.344 0.96 11.297 1 97.31 113 ILE B O 1
ATOM 1963 N N . ILE B 1 114 ? -15.188 1.016 10.703 1 97.38 114 ILE B N 1
ATOM 1964 C CA . ILE B 1 114 ? -14.828 0.162 11.828 1 97.38 114 ILE B CA 1
ATOM 1965 C C . ILE B 1 114 ? -13.969 0.944 12.82 1 97.38 114 ILE B C 1
ATOM 1967 O O . ILE B 1 114 ? -13.617 0.433 13.883 1 97.38 114 ILE B O 1
ATOM 1971 N N . THR B 1 115 ? -13.594 2.09 12.469 1 95.88 115 THR B N 1
ATOM 1972 C CA . THR B 1 115 ? -12.797 2.928 13.359 1 95.88 115 THR B CA 1
ATOM 1973 C C . THR B 1 115 ? -13.484 4.266 13.602 1 95.88 115 THR B C 1
ATOM 1975 O O . THR B 1 115 ? -14.039 4.863 12.68 1 95.88 115 THR B O 1
ATOM 1978 N N . ASN B 1 116 ? -13.43 4.738 14.773 1 93.69 116 ASN B N 1
ATOM 1979 C CA . ASN B 1 116 ? -14.055 6 15.141 1 93.69 116 ASN B CA 1
ATOM 1980 C C . ASN B 1 116 ? -13.125 7.184 14.883 1 93.69 116 ASN B C 1
ATOM 1982 O O . ASN B 1 116 ? -11.906 7.016 14.797 1 93.69 116 ASN B O 1
ATOM 1986 N N . MET B 1 117 ? -13.844 8.312 14.742 1 94.88 117 MET B N 1
ATOM 1987 C CA . MET B 1 117 ? -13.094 9.562 14.656 1 94.88 117 MET B CA 1
ATOM 1988 C C . MET B 1 117 ? -12.43 9.891 15.992 1 94.88 117 MET B C 1
ATOM 1990 O O . MET B 1 117 ? -13.062 9.789 17.047 1 94.88 117 MET B O 1
ATOM 1994 N N . ILE B 1 118 ? -11.227 10.188 15.93 1 94.62 118 ILE B N 1
ATOM 1995 C CA . ILE B 1 118 ? -10.516 10.633 17.125 1 94.62 118 ILE B CA 1
ATOM 1996 C C . ILE B 1 118 ? -10.773 12.125 17.359 1 94.62 118 ILE B C 1
ATOM 1998 O O . ILE B 1 118 ? -10.953 12.555 18.5 1 94.62 118 ILE B O 1
ATOM 2002 N N . LYS B 1 119 ? -10.75 12.875 16.266 1 93.88 119 LYS B N 1
ATOM 2003 C CA . LYS B 1 119 ? -10.992 14.312 16.281 1 93.88 119 LYS B CA 1
ATOM 2004 C C . LYS B 1 119 ? -11.836 14.734 15.078 1 93.88 119 LYS B C 1
ATOM 2006 O O . LYS B 1 119 ? -11.641 14.227 13.969 1 93.88 119 LYS B O 1
ATOM 2011 N N . ASN B 1 120 ? -12.641 15.672 15.328 1 94 120 ASN B N 1
ATOM 2012 C CA . ASN B 1 120 ? -13.43 16.234 14.234 1 94 120 ASN B CA 1
ATOM 2013 C C . ASN B 1 120 ? -12.555 16.984 13.242 1 94 120 ASN B C 1
ATOM 2015 O O . ASN B 1 120 ? -11.742 17.828 13.641 1 94 120 ASN B O 1
ATOM 2019 N N . PRO B 1 121 ? -12.836 16.688 12.023 1 90.56 121 PRO B N 1
ATOM 2020 C CA . PRO B 1 121 ? -12.031 17.375 11.008 1 90.56 121 PRO B CA 1
ATOM 2021 C C . PRO B 1 121 ? -12.094 18.891 11.141 1 90.56 121 PRO B C 1
ATOM 2023 O O . PRO B 1 121 ? -11.094 19.578 10.891 1 90.56 121 PRO B O 1
ATOM 2026 N N . ARG B 1 122 ? -13.203 19.438 11.484 1 89.69 122 ARG B N 1
ATOM 2027 C CA . ARG B 1 122 ? -13.352 20.891 11.648 1 89.69 122 ARG B CA 1
ATOM 2028 C C . ARG B 1 122 ? -12.391 21.422 12.703 1 89.69 122 ARG B C 1
ATOM 2030 O O . ARG B 1 122 ? -11.938 22.562 12.625 1 89.69 122 ARG B O 1
ATOM 2037 N N . ASP B 1 123 ? -12.07 20.547 13.641 1 88.81 123 ASP B N 1
ATOM 2038 C CA . ASP B 1 123 ? -11.172 20.953 14.727 1 88.81 123 ASP B CA 1
ATOM 2039 C C . ASP B 1 123 ? -9.711 20.766 14.32 1 88.81 123 ASP B C 1
ATOM 2041 O O . ASP B 1 123 ? -8.812 21.25 15 1 88.81 123 ASP B O 1
ATOM 2045 N N . ILE B 1 124 ? -9.414 20 13.328 1 81.81 124 ILE B N 1
ATOM 2046 C CA . ILE B 1 124 ? -8.062 19.719 12.867 1 81.81 124 ILE B CA 1
ATOM 2047 C C . ILE B 1 124 ? -7.598 20.828 11.922 1 81.81 124 ILE B C 1
ATOM 2049 O O . ILE B 1 124 ? -6.461 21.297 12.016 1 81.81 124 ILE B O 1
ATOM 2053 N N . TYR B 1 125 ? -8.469 21.234 11.07 1 81.5 125 TYR B N 1
ATOM 2054 C CA . TYR B 1 125 ? -8.07 22.172 10.023 1 81.5 125 TYR B CA 1
ATOM 2055 C C . TYR B 1 125 ? -8.68 23.547 10.266 1 81.5 125 TYR B C 1
ATOM 2057 O O . TYR B 1 125 ? -8.328 24.516 9.594 1 81.5 125 TYR B O 1
ATOM 2065 N N . GLY B 1 126 ? -9.32 23.906 11.375 1 69.12 126 GLY B N 1
ATOM 2066 C CA . GLY B 1 126 ? -9.922 25.172 11.781 1 69.12 126 GLY B CA 1
ATOM 2067 C C . GLY B 1 126 ? -11.281 25.406 11.148 1 69.12 126 GLY B C 1
ATOM 2068 O O . GLY B 1 126 ? -11.625 24.781 10.148 1 69.12 126 GLY B O 1
#

Radius of gyration: 17.63 Å; Cα contacts (8 Å, |Δi|>4): 603; chains: 2; bounding box: 46×50×37 Å

pLDDT: mean 96.21, std 5.21, range [59.62, 98.94]

Sequence (252 aa):
MSALKQIKFDEKGLIPAISQDFKTGEILMFAWMNQESLKLTIKKQQAVYYSRSRQKIWFKGEESGHIQHIKEIFTDCDNDVILLKIEQIGGISCHTGRISCFFQQLDKKNWKIITNMIKNPRDIYGMSALKQIKFDEKGLIPAISQDFKTGEILMFAWMNQESLKLTIKKQQAVYYSRSRQKIWFKGEESGHIQHIKEIFTDCDNDVILLKIEQIGGISCHTGRISCFFQQLDKKNWKIITNMIKNPRDIYG

Organism: Vesicomyosocius okutanii subsp. Calyptogena okutanii (strain HA) (NCBI:txid412965)

Secondary structure (DSSP, 8-state):
-HHHHT----TTS-EEEEEEETTT--EEEEEEE-HHHHHHHHHHTB-EEEETTTTEEEETTTTTS--EEEEEEEE-TTS--EEEEEEEGGG--STTSSS-S--EEEETTEEEE-S--SS-HHHHH-/-HHHHT----TTS-EEEEEEETTT--EEEEEEE-HHHHHHHHHHTB-EEEETTTTEEEETTTTTS--EEEEEEEE-TTS--EEEEEEEGGG--STTSSS-S--EEEETTEEEE-S--SS-HHHHH-

Solvent-accessible surface area (backbone atoms only — not comparable to full-atom values): 13002 Å² total; per-residue (Å²): 107,72,39,64,73,65,48,46,55,48,99,86,45,37,28,49,32,38,33,25,36,63,84,77,33,48,63,28,47,76,50,36,22,31,71,65,24,47,51,46,18,67,74,67,40,32,47,30,31,34,39,76,92,75,67,41,72,42,55,49,26,71,84,63,62,29,29,32,34,56,75,46,44,29,27,33,80,81,25,49,37,37,38,35,27,23,48,66,34,90,59,35,66,24,77,69,18,17,51,32,25,57,32,28,34,59,54,90,52,38,72,39,79,76,61,68,64,77,41,56,41,60,74,52,74,100,108,72,39,66,73,64,48,45,56,47,99,87,45,38,28,50,32,39,35,24,35,64,83,78,33,48,67,28,47,76,50,34,21,29,69,65,24,47,51,47,19,67,74,69,40,31,48,30,30,33,39,76,90,74,66,42,73,43,54,49,26,72,84,62,62,30,29,33,35,55,76,46,42,28,27,34,79,81,25,49,39,36,38,35,27,23,48,64,34,88,58,36,66,24,80,72,18,16,52,34,26,57,32,29,34,60,54,91,54,38,71,39,78,76,59,68,66,78,42,58,40,59,73,53,75,100

Nearest PDB structures (foldseek):
  7bgn-assembly1_B  TM=9.821E-01  e=2.974E-13  Medicago truncatula
  7bgn-assembly3_F  TM=9.840E-01  e=4.574E-13  Medicago truncatula
  7bgn-assembly3_E  TM=9.321E-01  e=2.974E-13  Medicago truncatula
  7bgm-assembly1_B  TM=8.814E-01  e=3.803E-13  Medicago truncatula
  7bgm-assembly1_A  TM=8.811E-01  e=3.803E-13  Medicago truncatula

InterPro domains:
  IPR002496 Phosphoribosyl-AMP cyclohydrolase domain [PF01502] (29-103)
  IPR026660 Phosphoribosyl-AMP cyclohydrolase [MF_01021] (3-107)
  IPR038019 Phosphoribosyl-AMP cyclohydrolase domain superfamily [G3DSA:3.10.20.810] (1-94)
  IPR038019 Phosphoribosyl-AMP cyclohydrolase domain superfamily [SSF141734] (4-119)

Foldseek 3Di:
DVLLVQADADPVQKFKEWEAAQPPRHTADIAIAGSVQVVCCVVVQWHWGADPVVRDIDTQCPQQVQTWGFDDWDADPRRRHIYTHTDTPPQPRDLQQHNHPPQWDDDPHDTDGNTDHPDHSVVRRD/DVVLVQADADPVQKFKEWEAAQPPRHTADIAIAGSVQVVCCVVVQWHWGADPVVRDIDTQCPQQVFIWGFDDWDADPRRRHIYTHTDTPPQPRDLQQHNHPPQWDDDPHDTDGNTDHPDHSVVRRD